Protein AF-A0AAD2G2U2-F1 (afdb_monomer)

Organism: NCBI:txid2856

Nearest PDB structures (foldseek):
  7e9k-assembly2_E  TM=6.466E-01  e=3.665E-06  Bos taurus
  8kb7-assembly1_A  TM=5.716E-01  e=7.398E-07  Homo sapiens
  6xi2-assembly2_D  TM=5.579E-01  e=3.880E-06  Homo sapiens
  7e9l-assembly1_A  TM=5.115E-01  e=5.163E-06  Bos taurus
  6xi2-assembly1_A  TM=5.771E-01  e=1.922E-05  Homo sapiens

InterPro domains:
  IPR049625 Glycosyltransferase 61, catalytic domain [PF04577] (94-196)

Structure (mmCIF, N/CA/C/O backbone):
data_AF-A0AAD2G2U2-F1
#
_entry.id   AF-A0AAD2G2U2-F1
#
loop_
_atom_site.group_PDB
_atom_site.id
_atom_site.type_symbol
_atom_site.label_atom_id
_atom_site.label_alt_id
_atom_site.label_comp_id
_atom_site.label_asym_id
_atom_site.label_entity_id
_atom_site.label_seq_id
_atom_site.pdbx_PDB_ins_code
_atom_site.Cartn_x
_atom_site.Cartn_y
_atom_site.Cartn_z
_atom_site.occupancy
_atom_site.B_iso_or_equiv
_atom_site.auth_seq_id
_atom_site.auth_comp_id
_atom_site.auth_asym_id
_atom_site.auth_atom_id
_atom_site.pdbx_PDB_model_num
ATOM 1 N N . MET A 1 1 ? 14.246 -0.761 1.446 1.00 31.78 1 MET A N 1
ATOM 2 C CA . MET A 1 1 ? 14.289 0.563 0.782 1.00 31.78 1 MET A CA 1
ATOM 3 C C . MET A 1 1 ? 14.247 0.482 -0.756 1.00 31.78 1 MET A C 1
ATOM 5 O O . MET A 1 1 ? 14.274 1.516 -1.400 1.00 31.78 1 MET A O 1
ATOM 9 N N . LEU A 1 2 ? 14.144 -0.712 -1.364 1.00 29.44 2 LEU A N 1
ATOM 10 C CA . LEU A 1 2 ? 14.276 -0.900 -2.818 1.00 29.44 2 LEU A CA 1
ATOM 11 C C . LEU A 1 2 ? 12.967 -1.223 -3.562 1.00 29.44 2 LEU A C 1
ATOM 13 O O . LEU A 1 2 ? 12.826 -0.822 -4.713 1.00 29.44 2 LEU A O 1
ATOM 17 N N . THR A 1 3 ? 11.966 -1.818 -2.899 1.00 33.78 3 THR A N 1
ATOM 18 C CA . THR A 1 3 ? 10.569 -1.846 -3.389 1.00 33.78 3 THR A CA 1
ATOM 19 C C . THR A 1 3 ? 10.097 -0.423 -3.728 1.00 33.78 3 THR A C 1
ATOM 21 O O . THR A 1 3 ? 9.500 -0.177 -4.766 1.00 33.78 3 THR A O 1
ATOM 24 N N . LEU A 1 4 ? 10.547 0.549 -2.929 1.00 35.94 4 LEU A N 1
ATOM 25 C CA . LEU A 1 4 ? 10.349 1.992 -3.093 1.00 35.94 4 LEU A CA 1
ATOM 26 C C . LEU A 1 4 ? 10.904 2.602 -4.398 1.00 35.94 4 LEU A C 1
ATOM 28 O O . LEU A 1 4 ? 10.534 3.723 -4.707 1.00 35.94 4 LEU A O 1
ATOM 32 N N . GLN A 1 5 ? 11.782 1.934 -5.163 1.00 35.91 5 GLN A N 1
ATOM 33 C CA . GLN A 1 5 ? 12.338 2.471 -6.426 1.00 35.91 5 GLN A CA 1
ATOM 34 C C . GLN A 1 5 ? 11.629 1.953 -7.682 1.00 35.91 5 GLN A C 1
ATOM 36 O O . GLN A 1 5 ? 11.539 2.679 -8.678 1.00 35.91 5 GLN A O 1
ATOM 41 N N . ALA A 1 6 ? 11.110 0.726 -7.617 1.00 37.31 6 ALA A N 1
ATOM 42 C CA . ALA A 1 6 ? 10.230 0.159 -8.634 1.00 37.31 6 ALA A CA 1
ATOM 43 C C . ALA A 1 6 ? 8.873 0.878 -8.624 1.00 37.31 6 ALA A C 1
ATOM 45 O O . ALA A 1 6 ? 8.390 1.303 -9.664 1.00 37.31 6 ALA A O 1
ATOM 46 N N . ILE A 1 7 ? 8.352 1.159 -7.428 1.00 42.88 7 ILE A N 1
ATOM 47 C CA . ILE A 1 7 ? 7.218 2.072 -7.226 1.00 42.88 7 ILE A CA 1
ATOM 48 C C . ILE A 1 7 ? 7.674 3.521 -7.197 1.00 42.88 7 ILE A C 1
ATOM 50 O O . ILE A 1 7 ? 6.900 4.403 -7.485 1.00 42.88 7 ILE A O 1
ATOM 54 N N . GLY A 1 8 ? 8.962 3.810 -7.032 1.00 38.66 8 GLY A N 1
ATOM 55 C CA . GLY A 1 8 ? 9.543 5.136 -7.273 1.00 38.66 8 GLY A CA 1
ATOM 56 C C . GLY A 1 8 ? 9.516 5.577 -8.742 1.00 38.66 8 GLY A C 1
ATOM 57 O O . GLY A 1 8 ? 10.191 6.533 -9.101 1.00 38.66 8 GLY A O 1
ATOM 58 N N . ILE A 1 9 ? 8.804 4.874 -9.629 1.00 45.59 9 ILE A N 1
ATOM 59 C CA . ILE A 1 9 ? 8.294 5.459 -10.879 1.00 45.59 9 ILE A CA 1
ATOM 60 C C . ILE A 1 9 ? 7.106 6.412 -10.592 1.00 45.59 9 ILE A C 1
ATOM 62 O O . ILE A 1 9 ? 6.801 7.289 -11.384 1.00 45.59 9 ILE A O 1
ATOM 66 N N . ILE A 1 10 ? 6.493 6.298 -9.417 1.00 44.03 10 ILE A N 1
ATOM 67 C CA . ILE A 1 10 ? 5.277 6.994 -8.999 1.00 44.03 10 ILE A CA 1
ATOM 68 C C . ILE A 1 10 ? 5.590 8.292 -8.231 1.00 44.03 10 ILE A C 1
ATOM 70 O O . ILE A 1 10 ? 4.724 9.153 -8.138 1.00 44.03 10 ILE A O 1
ATOM 74 N N . GLN A 1 11 ? 6.808 8.495 -7.693 1.00 35.47 11 GLN A N 1
ATOM 75 C CA . GLN A 1 11 ? 6.978 9.582 -6.711 1.00 35.47 11 GLN A CA 1
ATOM 76 C C . GLN A 1 11 ? 8.347 10.247 -6.510 1.00 35.47 11 GLN A C 1
ATOM 78 O O . GLN A 1 11 ? 8.454 11.141 -5.673 1.00 35.47 11 GLN A O 1
ATOM 83 N N . TYR A 1 12 ? 9.402 9.876 -7.243 1.00 37.88 12 TYR A N 1
ATOM 84 C CA . TYR A 1 12 ? 10.680 10.597 -7.145 1.00 37.88 12 TYR A CA 1
ATOM 85 C C . TYR A 1 12 ? 10.914 11.480 -8.381 1.00 37.88 12 TYR A C 1
ATOM 87 O O . TYR A 1 12 ? 11.353 10.963 -9.407 1.00 37.88 12 TYR A O 1
ATOM 95 N N . PRO A 1 13 ? 10.714 12.811 -8.291 1.00 36.38 13 PRO A N 1
ATOM 96 C CA . PRO A 1 13 ? 10.834 13.733 -9.427 1.00 36.38 13 PRO A CA 1
ATOM 97 C C . PRO A 1 13 ? 12.275 13.973 -9.921 1.00 36.38 13 PRO A C 1
ATOM 99 O O . PRO A 1 13 ? 12.489 14.814 -10.782 1.00 36.38 13 PRO A O 1
ATOM 102 N N . LYS A 1 14 ? 13.294 13.278 -9.387 1.00 38.16 14 LYS A N 1
ATOM 103 C CA . LYS A 1 14 ? 14.713 13.579 -9.687 1.00 38.16 14 LYS A CA 1
ATOM 104 C C . LYS A 1 14 ? 15.533 12.442 -10.291 1.00 38.16 14 LYS A C 1
ATOM 106 O O . LYS A 1 14 ? 16.715 12.636 -10.557 1.00 38.16 14 LYS A O 1
ATOM 111 N N . THR A 1 15 ? 14.952 11.271 -10.548 1.00 44.06 15 THR A N 1
ATOM 112 C CA . THR A 1 15 ? 15.620 10.282 -11.409 1.00 44.06 15 THR A CA 1
ATOM 113 C C . THR A 1 15 ? 15.038 10.396 -12.803 1.00 44.06 15 THR A C 1
ATOM 115 O O . THR A 1 15 ? 13.908 9.968 -13.014 1.00 44.06 15 THR A O 1
ATOM 118 N N . THR A 1 16 ? 15.796 10.957 -13.746 1.00 42.44 16 THR A N 1
ATOM 119 C CA . THR A 1 16 ? 15.452 10.949 -15.171 1.00 42.44 16 THR A CA 1
ATOM 120 C C . THR A 1 16 ? 15.361 9.492 -15.628 1.00 42.44 16 THR A C 1
ATOM 122 O O . THR A 1 16 ? 16.372 8.846 -15.910 1.00 42.44 16 THR A O 1
ATOM 125 N N . LYS A 1 17 ? 14.154 8.926 -15.624 1.00 59.16 17 LYS A N 1
ATOM 126 C CA . LYS A 1 17 ? 13.891 7.600 -16.183 1.00 59.16 17 LYS A CA 1
ATOM 127 C C . LYS A 1 17 ? 13.606 7.792 -17.665 1.00 59.16 17 LYS A C 1
ATOM 129 O O . LYS A 1 17 ? 12.899 8.716 -18.037 1.00 59.16 17 LYS A O 1
ATOM 134 N N . ARG A 1 18 ? 14.217 6.972 -18.518 1.00 61.88 18 ARG A N 1
ATOM 135 C CA . ARG A 1 18 ? 13.999 7.028 -19.967 1.00 61.88 18 ARG A CA 1
ATOM 136 C C . ARG A 1 18 ? 13.019 5.923 -20.329 1.00 61.88 18 ARG A C 1
ATOM 138 O O . ARG A 1 18 ? 13.333 4.757 -20.094 1.00 61.88 18 ARG A O 1
ATOM 145 N N . LEU A 1 19 ? 11.861 6.292 -20.868 1.00 68.19 19 LEU A N 1
ATOM 146 C CA . LEU A 1 19 ? 11.041 5.350 -21.617 1.00 68.19 19 LEU A CA 1
ATOM 147 C C . LEU A 1 19 ? 11.640 5.263 -23.023 1.00 68.19 19 LEU A C 1
ATOM 149 O O . LEU A 1 19 ? 11.821 6.278 -23.693 1.00 68.19 19 LEU A O 1
ATOM 153 N N . CYS A 1 20 ? 12.018 4.070 -23.450 1.00 78.25 20 CYS A N 1
ATOM 154 C CA . CYS A 1 20 ? 12.451 3.849 -24.826 1.00 78.25 20 CYS A CA 1
A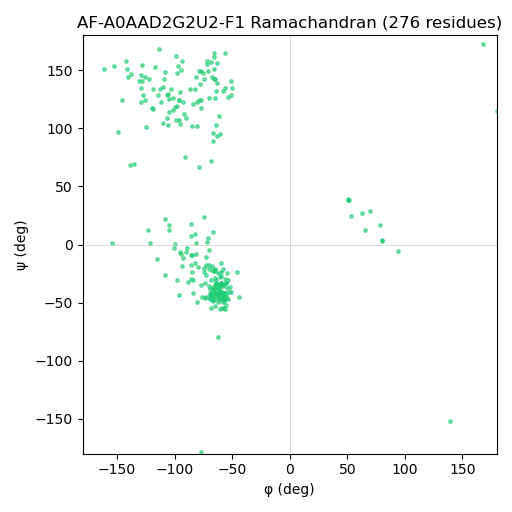TOM 155 C C . CYS A 1 20 ? 11.293 3.264 -25.628 1.00 78.25 20 CYS A C 1
ATOM 157 O O . CYS A 1 20 ? 10.334 2.764 -25.045 1.00 78.25 20 CYS A O 1
ATOM 159 N N . THR A 1 21 ? 11.368 3.331 -26.950 1.00 80.19 21 THR A N 1
ATOM 160 C CA . THR A 1 21 ? 10.407 2.651 -27.815 1.00 80.19 21 THR A CA 1
ATOM 161 C C . THR A 1 21 ? 11.118 1.813 -28.861 1.00 80.19 21 THR A C 1
ATOM 163 O O . THR A 1 21 ? 12.197 2.163 -29.356 1.00 80.19 21 THR A O 1
ATOM 166 N N . TYR A 1 22 ? 10.488 0.691 -29.185 1.00 81.50 22 TYR A N 1
ATOM 167 C CA . TYR A 1 22 ? 10.783 -0.080 -30.384 1.00 81.50 22 TYR A CA 1
ATOM 168 C C . TYR A 1 22 ? 10.422 0.708 -31.657 1.00 81.50 22 TYR A C 1
ATOM 170 O O . TYR A 1 22 ? 9.667 1.686 -31.579 1.00 81.50 22 TYR A O 1
ATOM 178 N N . PRO A 1 23 ? 10.905 0.286 -32.843 1.00 81.00 23 PRO A N 1
ATOM 179 C CA . PRO A 1 23 ? 10.478 0.858 -34.125 1.00 81.00 23 PRO A CA 1
ATOM 180 C C . PRO A 1 23 ? 8.958 0.795 -34.353 1.00 81.00 23 PRO A C 1
ATOM 182 O O . PRO A 1 23 ? 8.396 1.683 -34.987 1.00 81.00 23 PRO A O 1
ATOM 185 N N . ASP A 1 24 ? 8.290 -0.212 -33.784 1.00 82.56 24 ASP A N 1
ATOM 186 C CA . ASP A 1 24 ? 6.830 -0.389 -33.802 1.00 82.56 24 ASP A CA 1
ATOM 187 C C . ASP A 1 24 ? 6.084 0.435 -32.726 1.00 82.56 24 ASP A C 1
ATOM 189 O O . ASP A 1 24 ? 4.882 0.265 -32.528 1.00 82.56 24 ASP A O 1
ATOM 193 N N . ASN A 1 25 ? 6.786 1.342 -32.036 1.00 83.06 25 ASN A N 1
ATOM 194 C CA . ASN A 1 25 ? 6.305 2.179 -30.933 1.00 83.06 25 ASN A CA 1
ATOM 195 C C . ASN A 1 25 ? 5.900 1.441 -29.645 1.00 83.06 25 ASN A C 1
ATOM 197 O O . ASN A 1 25 ? 5.333 2.073 -28.750 1.00 83.06 25 ASN A O 1
ATOM 201 N N . ARG A 1 26 ? 6.223 0.151 -29.475 1.00 83.19 26 ARG A N 1
ATOM 202 C CA . ARG A 1 26 ? 6.025 -0.506 -28.173 1.00 83.19 26 ARG A CA 1
ATOM 203 C C . ARG A 1 26 ? 6.919 0.128 -27.096 1.00 83.19 26 ARG A C 1
ATOM 205 O O . ARG A 1 26 ? 8.116 0.321 -27.345 1.00 83.19 26 ARG A O 1
ATOM 212 N N . PRO A 1 27 ? 6.374 0.470 -25.914 1.00 85.31 27 PRO A N 1
ATOM 213 C CA . PRO A 1 27 ? 7.129 1.142 -24.868 1.00 85.31 27 PRO A CA 1
ATOM 214 C C . PRO A 1 27 ? 8.056 0.177 -24.125 1.00 85.31 27 PRO A C 1
ATOM 216 O O . PRO A 1 27 ? 7.754 -1.000 -23.938 1.00 85.31 27 PRO A O 1
ATOM 219 N N . ILE A 1 28 ? 9.177 0.715 -23.652 1.00 85.50 28 ILE A N 1
ATOM 220 C CA . ILE A 1 28 ? 10.212 0.006 -22.908 1.00 85.50 28 ILE A CA 1
ATOM 221 C C . ILE A 1 28 ? 10.529 0.785 -21.640 1.00 85.50 28 ILE A C 1
ATOM 223 O O . ILE A 1 28 ? 10.982 1.933 -21.686 1.00 85.50 28 ILE A O 1
ATOM 227 N N . LEU A 1 29 ? 10.374 0.126 -20.501 1.00 84.38 29 LEU A N 1
ATOM 228 C CA . LEU A 1 29 ? 10.825 0.596 -19.208 1.00 84.38 29 LEU A CA 1
ATOM 229 C C . LEU A 1 29 ? 12.234 0.081 -18.925 1.00 84.38 29 LEU A C 1
ATOM 231 O O . LEU A 1 29 ? 12.452 -1.105 -18.674 1.00 84.38 29 LEU A O 1
ATOM 235 N N . LEU A 1 30 ? 13.196 1.002 -18.900 1.00 84.56 30 LEU A N 1
ATOM 236 C CA . LEU A 1 30 ? 14.554 0.676 -18.491 1.00 84.56 30 LEU A CA 1
ATOM 237 C C . LEU A 1 30 ? 14.671 0.605 -16.968 1.00 84.56 30 LEU A C 1
ATOM 239 O O . LEU A 1 30 ? 14.399 1.578 -16.258 1.00 84.56 30 LEU A O 1
ATOM 243 N N . VAL A 1 31 ? 15.145 -0.533 -16.466 1.00 82.88 31 VAL A N 1
ATOM 244 C CA . VAL A 1 31 ? 15.401 -0.759 -15.042 1.00 82.88 31 VAL A CA 1
ATOM 245 C C . VAL A 1 31 ? 16.894 -0.798 -14.733 1.00 82.88 31 VAL A C 1
ATOM 247 O O . VAL A 1 31 ? 17.732 -1.196 -15.545 1.00 82.88 31 VAL A O 1
ATOM 250 N N . SER A 1 32 ? 17.257 -0.361 -13.526 1.00 83.00 32 SER A N 1
ATOM 251 C CA . SER A 1 32 ? 18.632 -0.493 -13.045 1.00 83.00 32 SER A CA 1
ATOM 252 C C . SER A 1 32 ? 18.943 -1.955 -12.711 1.00 83.00 32 SER A C 1
ATOM 254 O O . SER A 1 32 ? 18.051 -2.714 -12.330 1.00 83.00 32 SER A O 1
ATOM 256 N N . GLY A 1 33 ? 20.221 -2.345 -12.752 1.00 82.00 33 GLY A N 1
ATOM 257 C CA . GLY A 1 33 ? 20.627 -3.702 -12.355 1.00 82.00 33 GLY A CA 1
ATOM 258 C C . GLY A 1 33 ? 20.267 -4.044 -10.901 1.00 82.00 33 GLY A C 1
ATOM 259 O O . GLY A 1 33 ? 20.075 -5.206 -10.557 1.00 82.00 33 GLY A O 1
ATOM 260 N N . GLN A 1 34 ? 20.109 -3.038 -10.032 1.00 79.94 34 GLN A N 1
ATOM 261 C CA . GLN A 1 34 ? 19.598 -3.258 -8.680 1.00 79.94 34 GLN A CA 1
ATOM 262 C C . GLN A 1 34 ? 18.114 -3.643 -8.691 1.00 79.94 34 GLN A C 1
ATOM 264 O O . GLN A 1 34 ? 17.727 -4.552 -7.961 1.00 79.94 34 GLN A O 1
ATOM 269 N N . VAL A 1 35 ? 17.287 -2.975 -9.503 1.00 79.50 35 VAL A N 1
ATOM 270 C CA . VAL A 1 35 ? 15.870 -3.334 -9.669 1.00 79.50 35 VAL A CA 1
ATOM 271 C C . VAL A 1 35 ? 15.751 -4.741 -10.243 1.00 79.50 35 VAL A C 1
ATOM 273 O O . VAL A 1 35 ? 15.014 -5.536 -9.677 1.00 79.50 35 VAL A O 1
ATOM 276 N N . GLU A 1 36 ? 16.546 -5.092 -11.254 1.00 82.50 36 GLU A N 1
ATOM 277 C CA . GLU A 1 36 ? 16.581 -6.449 -11.818 1.00 82.50 36 GLU A CA 1
ATOM 278 C C . GLU A 1 36 ? 16.891 -7.519 -10.752 1.00 82.50 36 GLU A C 1
ATOM 280 O O . GLU A 1 36 ? 16.172 -8.510 -10.615 1.00 82.50 36 GLU A O 1
ATOM 285 N N . LYS A 1 37 ? 17.915 -7.289 -9.917 1.00 85.44 37 LYS A N 1
ATOM 286 C CA . LYS A 1 37 ? 18.236 -8.180 -8.787 1.00 85.44 37 LYS A CA 1
ATOM 287 C C . LYS A 1 37 ? 17.086 -8.298 -7.788 1.00 85.44 37 LYS A C 1
ATOM 289 O O . LYS A 1 37 ? 16.901 -9.361 -7.201 1.00 85.44 37 LYS A O 1
ATOM 294 N N . ASN A 1 38 ? 16.334 -7.220 -7.567 1.00 81.56 38 ASN A N 1
ATOM 295 C CA . ASN A 1 38 ? 15.197 -7.234 -6.653 1.00 81.56 38 ASN A CA 1
ATOM 296 C C . ASN A 1 38 ? 13.972 -7.916 -7.256 1.00 81.56 38 ASN A C 1
ATOM 298 O O . ASN A 1 38 ? 13.271 -8.582 -6.508 1.00 81.56 38 ASN A O 1
ATOM 302 N N . LEU A 1 39 ? 13.726 -7.794 -8.565 1.00 83.94 39 LEU A N 1
ATOM 303 C CA . LEU A 1 39 ? 12.635 -8.500 -9.247 1.00 83.94 39 LEU A CA 1
ATOM 304 C C . LEU A 1 39 ? 12.751 -10.010 -9.026 1.00 83.94 39 LEU A C 1
ATOM 306 O O . LEU A 1 39 ? 11.779 -10.656 -8.663 1.00 83.94 39 LEU A O 1
ATOM 310 N N . LYS A 1 40 ? 13.974 -10.547 -9.103 1.00 85.94 40 LYS A N 1
ATOM 311 C CA . LYS A 1 40 ? 14.254 -11.971 -8.849 1.00 85.94 40 LYS A CA 1
ATOM 312 C C . LYS A 1 40 ? 14.052 -12.404 -7.389 1.00 85.94 40 LYS A C 1
ATOM 314 O O . LYS A 1 40 ? 13.985 -13.593 -7.117 1.00 85.94 40 LYS A O 1
ATOM 319 N N . ARG A 1 41 ? 14.021 -11.465 -6.437 1.00 89.06 41 ARG A N 1
ATOM 320 C CA . ARG A 1 41 ? 13.991 -11.744 -4.985 1.00 89.06 41 ARG A CA 1
ATOM 321 C C . ARG A 1 41 ? 12.712 -11.289 -4.293 1.00 89.06 41 ARG A C 1
ATOM 323 O O . ARG A 1 41 ? 12.520 -11.590 -3.120 1.00 89.06 41 ARG A O 1
ATOM 330 N N . ASN A 1 42 ? 11.892 -10.494 -4.966 1.00 88.88 42 ASN A N 1
ATOM 331 C CA . ASN A 1 42 ? 10.721 -9.866 -4.387 1.00 88.88 42 ASN A CA 1
ATOM 332 C C . ASN A 1 42 ? 9.498 -10.250 -5.231 1.00 88.88 42 ASN A C 1
ATOM 334 O O . ASN A 1 42 ? 9.298 -9.648 -6.290 1.00 88.88 42 ASN A O 1
ATOM 338 N N . PRO A 1 43 ? 8.684 -11.220 -4.771 1.00 92.31 43 PRO A N 1
ATOM 339 C CA . PRO A 1 43 ? 7.542 -11.707 -5.542 1.00 92.31 43 PRO A CA 1
ATOM 340 C C . PRO A 1 43 ? 6.546 -10.585 -5.831 1.00 92.31 43 PRO A C 1
ATOM 342 O O . PRO A 1 43 ? 5.972 -10.530 -6.912 1.00 92.31 43 PRO A O 1
ATOM 345 N N . PHE A 1 44 ? 6.414 -9.627 -4.911 1.00 91.75 44 PHE A N 1
ATOM 346 C CA . PHE A 1 44 ? 5.510 -8.505 -5.092 1.00 91.75 44 PHE A CA 1
ATOM 347 C C . PHE A 1 44 ? 5.924 -7.591 -6.254 1.00 91.75 44 PHE A C 1
ATOM 349 O O . PHE A 1 44 ? 5.092 -7.201 -7.069 1.00 91.75 44 PHE A O 1
ATOM 356 N N . LEU A 1 45 ? 7.218 -7.278 -6.379 1.00 88.56 45 LEU A N 1
ATOM 357 C CA . LEU A 1 45 ? 7.716 -6.529 -7.535 1.00 88.56 45 LEU A CA 1
ATOM 358 C C . LEU A 1 45 ? 7.598 -7.331 -8.829 1.00 88.56 45 LEU A C 1
ATOM 360 O O . LEU A 1 45 ? 7.238 -6.752 -9.847 1.00 88.56 45 LEU A O 1
ATOM 364 N N . ALA A 1 46 ? 7.889 -8.633 -8.796 1.00 91.31 46 ALA A N 1
ATOM 365 C CA . ALA A 1 46 ? 7.745 -9.490 -9.969 1.00 91.31 46 ALA A CA 1
ATOM 366 C C . ALA A 1 46 ? 6.302 -9.467 -10.501 1.00 91.31 46 ALA A C 1
ATOM 368 O O . ALA A 1 46 ? 6.102 -9.244 -11.691 1.00 91.31 46 ALA A O 1
ATOM 369 N N . GLY A 1 47 ? 5.308 -9.576 -9.614 1.00 93.00 47 GLY A N 1
ATOM 370 C CA . GLY A 1 47 ? 3.896 -9.502 -9.988 1.00 93.00 47 GLY A CA 1
ATOM 371 C C . GLY A 1 47 ? 3.481 -8.152 -10.581 1.00 93.00 47 GLY A C 1
ATOM 372 O O . GLY A 1 47 ? 2.820 -8.123 -11.612 1.00 93.00 47 GLY A O 1
ATOM 373 N N . ILE A 1 48 ? 3.934 -7.023 -10.014 1.00 89.62 48 ILE A N 1
ATOM 374 C CA . ILE A 1 48 ? 3.687 -5.691 -10.611 1.00 89.62 48 ILE A CA 1
ATOM 375 C C . ILE A 1 48 ? 4.237 -5.619 -12.039 1.00 89.62 48 ILE A C 1
ATOM 377 O O . ILE A 1 48 ? 3.586 -5.092 -12.940 1.00 89.62 48 ILE A O 1
ATOM 381 N N . PHE A 1 49 ? 5.446 -6.133 -12.245 1.00 88.50 49 PHE A N 1
ATOM 382 C CA . PHE A 1 49 ? 6.100 -6.090 -13.547 1.00 88.50 49 PHE A CA 1
ATOM 383 C C . PHE A 1 49 ? 5.421 -7.007 -14.559 1.00 88.50 49 PHE A C 1
ATOM 385 O O . PHE A 1 49 ? 5.274 -6.603 -15.708 1.00 88.50 49 PHE A O 1
ATOM 392 N N . GLN A 1 50 ? 4.924 -8.164 -14.120 1.00 92.44 50 GLN A N 1
ATOM 393 C CA . GLN A 1 50 ? 4.084 -9.022 -14.945 1.00 92.44 50 GLN A CA 1
ATOM 394 C C . GLN A 1 50 ? 2.841 -8.266 -15.437 1.00 92.44 50 GLN A C 1
ATOM 396 O O . GLN A 1 50 ? 2.612 -8.236 -16.642 1.00 92.44 50 GLN A O 1
ATOM 401 N N . VAL A 1 51 ? 2.113 -7.567 -14.551 1.00 89.69 51 VAL A N 1
ATOM 402 C CA . VAL A 1 51 ? 0.947 -6.742 -14.942 1.00 89.69 51 VAL A CA 1
ATOM 403 C C . VAL A 1 51 ? 1.335 -5.680 -15.969 1.00 89.69 51 VAL A C 1
ATOM 405 O O . VAL A 1 51 ? 0.614 -5.456 -16.938 1.00 89.69 51 VAL A O 1
ATOM 408 N N . PHE A 1 52 ? 2.473 -5.009 -15.784 1.00 87.06 52 PHE A N 1
ATOM 409 C CA . PHE A 1 52 ? 2.938 -4.014 -16.750 1.00 87.06 52 PHE A CA 1
ATOM 410 C C . PHE A 1 52 ? 3.254 -4.633 -18.113 1.00 87.06 52 PHE A C 1
ATOM 412 O O . PHE A 1 52 ? 2.863 -4.082 -19.141 1.00 87.06 52 PHE A O 1
ATOM 419 N N . GLN A 1 53 ? 3.912 -5.787 -18.132 1.00 88.94 53 GLN A N 1
ATOM 420 C CA . GLN A 1 53 ? 4.265 -6.472 -19.370 1.00 88.94 53 GLN A CA 1
ATOM 421 C C . GLN A 1 53 ? 3.030 -6.962 -20.127 1.00 88.94 53 GLN A C 1
ATOM 423 O O . GLN A 1 53 ? 2.915 -6.713 -21.327 1.00 88.94 53 GLN A O 1
ATOM 428 N N . SER A 1 54 ? 2.084 -7.600 -19.440 1.00 90.25 54 SER A N 1
ATOM 429 C CA . SER A 1 54 ? 0.915 -8.205 -20.078 1.00 90.25 54 SER A CA 1
ATOM 430 C C . SER A 1 54 ? -0.189 -7.193 -20.389 1.00 90.25 54 SER A C 1
ATOM 432 O O . SER A 1 54 ? -0.678 -7.136 -21.518 1.00 90.25 54 SER A O 1
ATOM 434 N N . GLN A 1 55 ? -0.568 -6.362 -19.414 1.00 88.19 55 GLN A N 1
ATOM 435 C CA . GLN A 1 55 ? -1.742 -5.495 -19.522 1.00 88.19 55 GLN A CA 1
ATOM 436 C C . GLN A 1 55 ? -1.413 -4.143 -20.158 1.00 88.19 55 GLN A C 1
ATOM 438 O O . GLN A 1 55 ? -2.242 -3.581 -20.871 1.00 88.19 55 GLN A O 1
ATOM 443 N N . LEU A 1 56 ? -0.200 -3.620 -19.939 1.00 83.25 56 LEU A N 1
ATOM 444 C CA . LEU A 1 56 ? 0.230 -2.339 -20.517 1.00 83.25 56 LEU A CA 1
ATOM 445 C C . LEU A 1 56 ? 1.103 -2.504 -21.766 1.00 83.25 56 LEU A C 1
ATOM 447 O O . LEU A 1 56 ? 1.531 -1.498 -22.333 1.00 83.25 56 LEU A O 1
ATOM 451 N N . LYS A 1 57 ? 1.363 -3.749 -22.199 1.00 86.81 57 LYS A N 1
ATOM 452 C CA . LYS A 1 57 ? 2.242 -4.078 -23.335 1.00 86.81 57 LYS A CA 1
ATOM 453 C C . LYS A 1 57 ? 3.606 -3.378 -23.225 1.00 86.81 57 LYS A C 1
ATOM 455 O O . LYS A 1 57 ? 4.130 -2.859 -24.211 1.00 86.81 57 LYS A O 1
ATOM 460 N N . LEU A 1 58 ? 4.132 -3.311 -22.000 1.00 84.94 58 LEU A N 1
ATOM 461 C CA . LEU A 1 58 ? 5.363 -2.608 -21.655 1.00 84.94 58 LEU A CA 1
ATOM 462 C C . LEU A 1 58 ? 6.513 -3.597 -21.502 1.00 84.94 58 LEU A C 1
ATOM 464 O O . LEU A 1 58 ? 6.536 -4.377 -20.555 1.00 84.94 58 LEU A O 1
ATOM 468 N N . ASP A 1 59 ? 7.523 -3.502 -22.357 1.00 88.06 59 ASP A N 1
ATOM 469 C CA . ASP A 1 59 ? 8.733 -4.296 -22.173 1.00 88.06 59 ASP A CA 1
ATOM 470 C C . ASP A 1 59 ? 9.567 -3.728 -21.026 1.00 88.06 59 ASP A C 1
ATOM 472 O O . ASP A 1 59 ? 9.689 -2.517 -20.849 1.00 88.06 59 ASP A O 1
ATOM 476 N N . VAL A 1 60 ? 10.179 -4.606 -20.237 1.00 85.88 60 VAL A N 1
ATOM 477 C CA . VAL A 1 60 ? 11.041 -4.208 -19.126 1.00 85.88 60 VAL A CA 1
ATOM 478 C C . VAL A 1 60 ? 12.423 -4.763 -19.382 1.00 85.88 60 VAL A C 1
ATOM 480 O O . VAL A 1 60 ? 12.598 -5.977 -19.411 1.00 85.88 60 VAL A O 1
ATOM 483 N N . LEU A 1 61 ? 13.400 -3.872 -19.533 1.00 87.38 61 LEU A N 1
ATOM 484 C CA . LEU A 1 61 ? 14.770 -4.248 -19.865 1.00 87.38 61 LEU A CA 1
ATOM 485 C C . LEU A 1 61 ? 15.763 -3.613 -18.901 1.00 87.38 61 LEU A C 1
ATOM 487 O O . LEU A 1 61 ? 15.662 -2.439 -18.540 1.00 87.38 61 LEU A O 1
ATOM 491 N N . SER A 1 62 ? 16.787 -4.365 -18.527 1.00 86.88 62 SER A N 1
ATOM 492 C CA . SER A 1 62 ? 18.007 -3.789 -17.981 1.00 86.88 62 SER A CA 1
ATOM 493 C C . SER A 1 62 ? 18.722 -2.948 -19.047 1.00 86.88 62 SER A C 1
ATOM 495 O O . SER A 1 62 ? 18.536 -3.104 -20.257 1.00 86.88 62 SER A O 1
ATOM 497 N N . LYS A 1 63 ? 19.624 -2.065 -18.608 1.00 85.00 63 LYS A N 1
ATOM 498 C CA . LYS A 1 63 ? 20.476 -1.295 -19.531 1.00 85.00 63 LYS A CA 1
ATOM 499 C C . LYS A 1 63 ? 21.307 -2.199 -20.459 1.00 85.00 63 LYS A C 1
ATOM 501 O O . LYS A 1 63 ? 21.570 -1.813 -21.599 1.00 85.00 63 LYS A O 1
ATOM 506 N N . LYS A 1 64 ? 21.731 -3.371 -19.969 1.00 88.56 64 LYS A N 1
ATOM 507 C CA . LYS A 1 64 ? 22.510 -4.345 -20.742 1.00 88.56 64 LYS A CA 1
ATOM 508 C C . LYS A 1 64 ? 21.651 -4.949 -21.856 1.00 88.56 64 LYS A C 1
ATOM 510 O O . LYS A 1 64 ? 22.011 -4.793 -23.017 1.00 88.56 64 LYS A O 1
ATOM 515 N N . GLU A 1 65 ? 20.489 -5.501 -21.507 1.00 90.50 65 GLU A N 1
ATOM 516 C CA . GLU A 1 65 ? 19.550 -6.104 -22.468 1.00 90.50 65 GLU A CA 1
ATOM 517 C C . GLU A 1 65 ? 19.090 -5.096 -23.524 1.00 90.50 65 GLU A C 1
ATOM 519 O O . GLU A 1 65 ? 19.040 -5.416 -24.706 1.00 90.50 65 GLU A O 1
ATOM 524 N N . TYR A 1 66 ? 18.814 -3.848 -23.128 1.00 89.06 66 TYR A N 1
ATOM 525 C CA . TYR A 1 66 ? 18.472 -2.794 -24.085 1.00 89.06 66 TYR A CA 1
ATOM 526 C C . TYR A 1 66 ? 19.601 -2.524 -25.086 1.00 89.06 66 TYR A C 1
ATOM 528 O O . TYR A 1 66 ? 19.346 -2.316 -26.267 1.00 89.06 66 TYR A O 1
ATOM 536 N N . THR A 1 67 ? 20.855 -2.513 -24.628 1.00 88.25 67 THR A N 1
ATOM 537 C CA . THR A 1 67 ? 22.009 -2.252 -25.504 1.00 88.25 67 THR A CA 1
ATOM 538 C C . THR A 1 67 ? 22.235 -3.401 -26.485 1.00 88.25 67 THR A C 1
ATOM 540 O O . THR A 1 67 ? 22.561 -3.151 -27.643 1.00 88.25 67 THR A O 1
ATOM 543 N N . GLU A 1 68 ? 22.046 -4.640 -26.029 1.00 91.44 68 GLU A N 1
ATOM 544 C CA . GLU A 1 68 ? 22.118 -5.846 -26.860 1.00 91.44 68 GLU A CA 1
ATOM 545 C C . GLU A 1 68 ? 21.001 -5.840 -27.911 1.00 91.44 68 GLU A C 1
ATOM 547 O O . GLU A 1 68 ? 21.300 -5.820 -29.101 1.00 91.44 68 GLU A O 1
ATOM 552 N N . ARG A 1 69 ? 19.736 -5.666 -27.501 1.00 88.88 69 ARG A N 1
ATOM 553 C CA . ARG A 1 69 ? 18.602 -5.573 -28.439 1.00 88.88 69 ARG A CA 1
ATOM 554 C C . ARG A 1 69 ? 18.751 -4.427 -29.437 1.00 88.88 69 ARG A C 1
ATOM 556 O O . ARG A 1 69 ? 18.506 -4.606 -30.623 1.00 88.88 69 ARG A O 1
A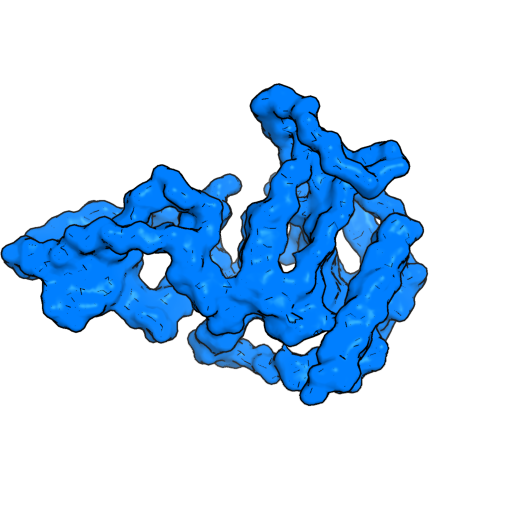TOM 563 N N . LYS A 1 70 ? 19.217 -3.255 -28.990 1.00 87.50 70 LYS A N 1
ATOM 564 C CA . LYS A 1 70 ? 19.458 -2.115 -29.886 1.00 87.50 70 LYS A CA 1
ATOM 565 C C . LYS A 1 70 ? 20.495 -2.440 -30.959 1.00 87.50 70 LYS A C 1
ATOM 567 O O . LYS A 1 70 ? 20.393 -1.912 -32.064 1.00 87.50 70 LYS A O 1
ATOM 572 N N . ARG A 1 71 ? 21.506 -3.253 -30.640 1.00 89.38 71 ARG A N 1
ATOM 573 C CA . ARG A 1 71 ? 22.505 -3.705 -31.614 1.00 89.38 71 ARG A CA 1
ATOM 574 C C . ARG A 1 71 ? 21.878 -4.664 -32.622 1.00 89.38 71 ARG A C 1
ATOM 576 O O . ARG A 1 71 ? 22.083 -4.466 -33.816 1.00 89.38 71 ARG A O 1
ATOM 583 N N . ASP A 1 72 ? 21.101 -5.630 -32.143 1.00 88.25 72 ASP A N 1
ATOM 584 C CA . ASP A 1 72 ? 20.452 -6.643 -32.982 1.00 88.25 72 ASP A CA 1
ATOM 585 C C . ASP A 1 72 ? 19.418 -6.018 -33.939 1.00 88.25 72 ASP A C 1
ATOM 587 O O . ASP A 1 72 ? 19.299 -6.433 -35.087 1.00 88.25 72 ASP A O 1
ATOM 591 N N . GLU A 1 73 ? 18.746 -4.942 -33.519 1.00 85.50 73 GLU A N 1
ATOM 592 C CA . GLU A 1 73 ? 17.796 -4.166 -34.336 1.00 85.50 73 GLU A CA 1
ATOM 593 C C . GLU A 1 73 ? 18.457 -3.076 -35.207 1.00 85.50 73 GLU A C 1
ATOM 595 O O . GLU A 1 73 ? 17.805 -2.122 -35.642 1.00 85.50 73 GLU A O 1
ATOM 600 N N . GLY A 1 74 ? 19.772 -3.146 -35.436 1.00 86.19 74 GLY A N 1
ATOM 601 C CA . GLY A 1 74 ? 20.475 -2.202 -36.314 1.00 86.19 74 GLY A CA 1
ATOM 602 C C . GLY A 1 74 ? 20.440 -0.745 -35.829 1.00 86.19 74 GLY A C 1
ATOM 603 O O . GLY A 1 74 ? 20.501 0.186 -36.629 1.00 86.19 74 GLY A O 1
ATOM 604 N N . GLY A 1 75 ? 20.311 -0.519 -34.520 1.00 78.25 75 GLY A N 1
ATOM 605 C CA . GLY A 1 75 ? 20.341 0.810 -33.909 1.00 78.25 75 GLY A CA 1
ATOM 606 C C . GLY A 1 75 ? 19.039 1.612 -33.997 1.00 78.25 75 GLY A C 1
ATOM 607 O O . GLY A 1 75 ? 19.027 2.752 -33.528 1.00 78.25 75 GLY A O 1
ATOM 608 N N . GLN A 1 76 ? 17.953 1.043 -34.532 1.00 80.50 76 GLN A N 1
ATOM 609 C CA . GLN A 1 76 ? 16.705 1.769 -34.815 1.00 80.50 76 GLN A CA 1
ATOM 610 C C . GLN A 1 76 ? 15.867 2.139 -33.576 1.00 80.50 76 GLN A C 1
ATOM 612 O O . GLN A 1 76 ? 14.940 2.945 -33.678 1.00 80.50 76 GLN A O 1
ATOM 617 N N . MET A 1 77 ? 16.199 1.613 -32.393 1.00 81.00 77 MET A N 1
ATOM 618 C CA . MET A 1 77 ? 15.486 1.938 -31.153 1.00 81.00 77 MET A CA 1
ATOM 619 C C . MET A 1 77 ? 15.655 3.412 -30.764 1.00 81.00 77 MET A C 1
ATOM 621 O O . MET A 1 77 ? 16.777 3.918 -30.597 1.00 81.00 77 MET A O 1
ATOM 625 N N . LYS A 1 78 ? 14.526 4.096 -30.550 1.00 77.06 78 LYS A N 1
ATOM 626 C CA . LYS A 1 78 ? 14.489 5.505 -30.152 1.00 77.06 78 LYS A CA 1
ATOM 627 C C . LYS A 1 78 ? 14.432 5.600 -28.631 1.00 77.06 78 LYS A C 1
ATOM 629 O O . LYS A 1 78 ? 13.527 5.085 -27.980 1.00 77.06 78 LYS A O 1
ATOM 634 N N . SER A 1 79 ? 15.399 6.301 -28.042 1.00 73.44 79 SER A N 1
ATOM 635 C CA . SER A 1 79 ? 15.293 6.732 -26.649 1.00 73.44 79 SER A CA 1
ATOM 636 C C . SER A 1 79 ? 14.764 8.156 -26.628 1.00 73.44 79 SER A C 1
ATOM 638 O O . SER A 1 79 ? 15.511 9.081 -26.952 1.00 73.44 79 SER A O 1
ATOM 640 N N . GLN A 1 80 ? 13.510 8.340 -26.234 1.00 63.59 80 GLN A N 1
ATOM 641 C CA . GLN A 1 80 ? 13.027 9.667 -25.888 1.00 63.59 80 GLN A CA 1
ATOM 642 C C . GLN A 1 80 ? 13.136 9.840 -24.371 1.00 63.59 80 GLN A C 1
ATOM 644 O O . GLN A 1 80 ? 12.758 8.944 -23.615 1.00 63.59 80 GLN A O 1
ATOM 649 N N . PRO A 1 81 ? 13.708 10.946 -23.876 1.00 53.47 81 PRO A N 1
ATOM 650 C CA . PRO A 1 81 ? 13.555 11.293 -22.477 1.00 53.47 81 PRO A CA 1
ATOM 651 C C . PRO A 1 81 ? 12.081 11.638 -22.259 1.00 53.47 81 PRO A C 1
ATOM 653 O O . PRO A 1 81 ? 11.667 12.777 -22.427 1.00 53.47 81 PRO A O 1
ATOM 656 N N . ILE A 1 82 ? 11.274 10.637 -21.929 1.00 49.97 82 ILE A N 1
ATOM 657 C CA . ILE A 1 82 ? 9.966 10.898 -21.353 1.00 49.97 82 ILE A CA 1
ATOM 658 C C . ILE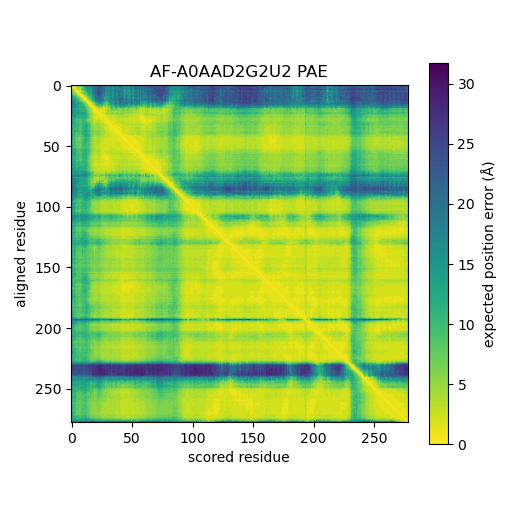 A 1 82 ? 10.236 11.266 -19.911 1.00 49.97 82 ILE A C 1
ATOM 660 O O . ILE A 1 82 ? 10.771 10.463 -19.144 1.00 49.97 82 ILE A O 1
ATOM 664 N N . GLU A 1 83 ? 9.886 12.490 -19.545 1.00 44.56 83 GLU A N 1
ATOM 665 C CA . GLU A 1 83 ? 9.691 12.809 -18.149 1.00 44.56 83 GLU A CA 1
ATOM 666 C C . GLU A 1 83 ? 8.513 11.950 -17.694 1.00 44.56 83 GLU A C 1
ATOM 668 O O . GLU A 1 83 ? 7.349 12.305 -17.864 1.00 44.56 83 GLU A O 1
ATOM 673 N N . ILE A 1 84 ? 8.814 10.766 -17.150 1.00 48.34 84 ILE A N 1
ATOM 674 C CA . ILE A 1 84 ? 7.879 10.078 -16.270 1.00 48.34 84 ILE A CA 1
ATOM 675 C C . ILE A 1 84 ? 7.844 10.949 -15.015 1.00 48.34 84 ILE A C 1
ATOM 677 O O . ILE A 1 84 ? 8.425 10.624 -13.979 1.00 48.34 84 ILE A O 1
ATOM 681 N N . SER A 1 85 ? 7.220 12.122 -15.140 1.00 42.56 85 SER A N 1
ATOM 682 C CA . SER A 1 85 ? 6.669 12.817 -14.000 1.00 42.56 85 SER A CA 1
ATOM 683 C C . SER A 1 85 ? 5.817 11.768 -13.295 1.00 42.56 85 SER A C 1
ATOM 685 O O . SER A 1 85 ? 5.191 10.927 -13.954 1.00 42.56 85 SER A O 1
ATOM 687 N N . GLY A 1 86 ? 5.837 11.745 -11.960 1.00 46.28 86 GLY A N 1
ATOM 688 C CA . GLY A 1 86 ? 5.111 10.731 -11.183 1.00 46.28 86 GLY A CA 1
ATOM 689 C C . GLY A 1 86 ? 3.672 10.504 -11.680 1.00 46.28 86 GLY A C 1
ATOM 690 O O . GLY A 1 86 ? 3.153 9.400 -11.555 1.00 46.28 86 GLY A O 1
ATOM 691 N N . GLY A 1 87 ? 3.086 11.504 -12.352 1.00 41.50 87 GLY A N 1
ATOM 692 C CA . GLY A 1 87 ? 1.827 11.476 -13.089 1.00 41.50 87 GLY A CA 1
ATOM 693 C C . GLY A 1 87 ? 1.553 10.267 -13.993 1.00 41.50 87 GLY A C 1
ATOM 694 O O . GLY A 1 87 ? 0.448 9.756 -13.907 1.00 41.50 87 GLY A O 1
ATOM 695 N N . TYR A 1 88 ? 2.469 9.744 -14.826 1.00 47.41 88 TYR A N 1
ATOM 696 C CA . TYR A 1 88 ? 2.061 8.676 -15.775 1.00 47.41 88 TYR A CA 1
ATOM 697 C C . TYR A 1 88 ? 1.627 7.383 -15.064 1.00 47.41 88 TYR A C 1
ATOM 699 O O . TYR A 1 88 ? 0.616 6.787 -15.427 1.00 47.41 88 TYR A O 1
ATOM 707 N N . ILE A 1 89 ? 2.350 6.965 -14.017 1.00 52.72 89 ILE A N 1
ATOM 708 C CA . ILE A 1 89 ? 1.962 5.781 -13.233 1.00 52.72 89 ILE A C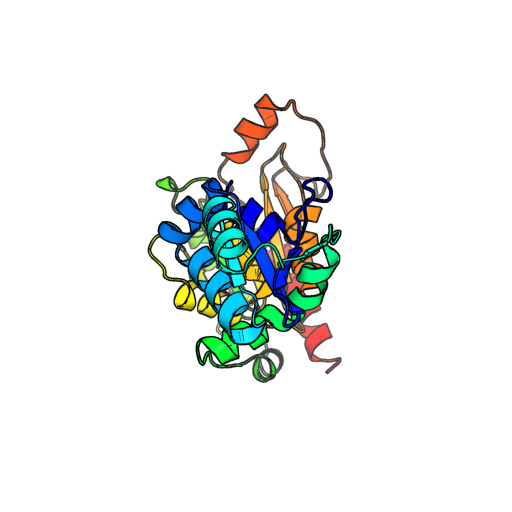A 1
ATOM 709 C C . ILE A 1 89 ? 0.959 6.141 -12.128 1.00 52.72 89 ILE A C 1
ATOM 711 O O . ILE A 1 89 ? 0.095 5.322 -11.829 1.00 52.72 89 ILE A O 1
ATOM 715 N N . LEU A 1 90 ? 0.982 7.364 -11.581 1.00 52.44 90 LEU A N 1
ATOM 716 C CA . LEU A 1 90 ? -0.074 7.838 -10.672 1.00 52.44 90 LEU A CA 1
ATOM 717 C C . LEU A 1 90 ? -1.453 7.869 -11.351 1.00 52.44 90 LEU A C 1
ATOM 719 O O . LEU A 1 90 ? -2.428 7.441 -10.744 1.00 52.44 90 LEU A O 1
ATOM 723 N N . ASN A 1 91 ? -1.532 8.271 -12.621 1.00 55.84 91 ASN A N 1
ATOM 724 C CA . ASN A 1 91 ? -2.779 8.282 -13.394 1.00 55.84 91 ASN A CA 1
ATOM 725 C C . ASN A 1 91 ? -3.333 6.868 -13.612 1.00 55.84 91 ASN A C 1
ATOM 727 O O . ASN A 1 91 ? -4.542 6.687 -13.718 1.00 55.84 91 ASN A O 1
ATOM 731 N N . GLN A 1 92 ? -2.451 5.865 -13.645 1.00 66.44 92 GLN A N 1
ATOM 732 C CA . GLN A 1 92 ? -2.822 4.455 -13.744 1.00 66.44 92 GLN A CA 1
ATOM 733 C C . GLN A 1 92 ? -3.010 3.791 -12.377 1.00 66.44 92 GLN A C 1
ATOM 735 O O . GLN A 1 92 ? -3.452 2.647 -12.315 1.00 66.44 92 GLN A O 1
ATOM 740 N N . ALA A 1 93 ? -2.711 4.473 -11.267 1.00 72.38 93 ALA A N 1
ATOM 741 C CA . ALA A 1 93 ? -2.823 3.888 -9.934 1.00 72.38 93 ALA A CA 1
ATOM 742 C C . ALA A 1 93 ? -4.277 3.525 -9.588 1.00 72.38 93 ALA A C 1
ATOM 744 O O . ALA A 1 93 ? -4.526 2.521 -8.922 1.00 72.38 93 ALA A O 1
ATOM 745 N N . THR A 1 94 ? -5.243 4.275 -10.126 1.00 74.25 94 THR A N 1
ATOM 746 C CA . THR A 1 94 ? -6.671 3.926 -10.089 1.00 74.25 94 THR A CA 1
ATOM 747 C C . THR A 1 94 ? -6.989 2.650 -10.877 1.00 74.25 94 THR A C 1
ATOM 749 O O . THR A 1 94 ? -7.848 1.873 -10.461 1.00 74.25 94 THR A O 1
ATOM 752 N N . GLN A 1 95 ? -6.276 2.395 -11.980 1.00 84.25 95 GLN A N 1
ATOM 753 C CA . GLN A 1 95 ? -6.462 1.222 -12.837 1.00 84.25 95 GLN A CA 1
ATOM 754 C C . GLN A 1 95 ? -5.697 -0.009 -12.346 1.00 84.25 95 GLN A C 1
ATOM 756 O O . GLN A 1 95 ? -6.121 -1.122 -12.637 1.00 84.25 95 GLN A O 1
ATOM 761 N N . LEU A 1 96 ? -4.620 0.151 -11.566 1.00 85.25 96 LEU A N 1
ATOM 762 C CA . LEU A 1 96 ? -3.800 -0.958 -11.057 1.00 85.25 96 LEU A CA 1
ATOM 763 C C . LEU A 1 96 ? -4.635 -2.049 -10.380 1.00 85.25 96 LEU A C 1
ATOM 765 O O . LEU A 1 96 ? -4.395 -3.232 -10.597 1.00 85.25 96 LEU A O 1
ATOM 769 N N . ASN A 1 97 ? -5.642 -1.667 -9.592 1.00 87.88 97 ASN A N 1
ATOM 770 C CA . ASN A 1 97 ? -6.569 -2.622 -8.989 1.00 87.88 97 ASN A CA 1
ATOM 771 C C . ASN A 1 97 ? -7.291 -3.481 -10.049 1.00 87.88 97 ASN A C 1
ATOM 773 O O . ASN A 1 97 ? -7.398 -4.693 -9.869 1.00 87.88 97 ASN A O 1
ATOM 777 N N . HIS A 1 98 ? -7.763 -2.868 -11.136 1.00 89.06 98 HIS A N 1
ATOM 778 C CA . HIS A 1 98 ? -8.485 -3.542 -12.214 1.00 89.06 98 HIS A CA 1
ATOM 779 C C . HIS A 1 98 ? -7.553 -4.383 -13.095 1.00 89.06 98 HIS A C 1
ATOM 781 O O . HIS A 1 98 ? -7.836 -5.551 -13.340 1.00 89.06 98 HIS A O 1
ATOM 787 N N . LEU A 1 99 ? -6.407 -3.828 -13.503 1.00 90.25 99 LEU A N 1
ATOM 788 C CA . LEU A 1 99 ? -5.419 -4.523 -14.334 1.00 90.25 99 LEU A CA 1
ATOM 789 C C . LEU A 1 99 ? -4.902 -5.790 -13.644 1.00 90.25 99 LEU A C 1
ATOM 791 O O . LEU A 1 99 ? -4.868 -6.854 -14.255 1.00 90.25 99 LEU A O 1
ATOM 795 N N . THR A 1 100 ? -4.573 -5.703 -12.352 1.00 90.94 100 THR A N 1
ATOM 796 C CA . THR A 1 100 ? -4.140 -6.872 -11.576 1.00 90.94 100 THR A CA 1
ATOM 797 C C . THR A 1 100 ? -5.269 -7.885 -11.390 1.00 90.94 100 THR A C 1
ATOM 799 O O . THR A 1 100 ? -5.018 -9.088 -11.411 1.00 90.94 100 THR A O 1
ATOM 802 N N . ALA A 1 101 ? -6.514 -7.428 -11.218 1.00 91.56 101 ALA A N 1
ATOM 803 C CA . ALA A 1 101 ? -7.653 -8.337 -11.126 1.00 91.56 101 ALA A CA 1
ATOM 804 C C . ALA A 1 101 ? -7.853 -9.133 -12.418 1.00 91.56 101 ALA A C 1
ATOM 806 O O . ALA A 1 101 ? -8.097 -10.332 -12.347 1.00 91.56 101 ALA A O 1
ATOM 807 N N . ASN A 1 102 ? -7.692 -8.494 -13.576 1.00 92.25 102 ASN A N 1
ATOM 808 C CA . ASN A 1 102 ? -7.804 -9.161 -14.869 1.00 92.25 102 ASN A CA 1
ATOM 809 C C . ASN A 1 102 ? -6.639 -10.134 -15.104 1.00 92.25 102 ASN A C 1
ATOM 811 O O . ASN A 1 102 ? -6.878 -11.281 -15.468 1.00 92.25 102 ASN A O 1
ATOM 815 N N . GLU A 1 103 ? -5.399 -9.703 -14.845 1.00 93.94 103 GLU A N 1
ATOM 816 C CA . GLU A 1 103 ? -4.193 -10.520 -15.049 1.00 93.94 103 GLU A CA 1
ATOM 817 C C . GLU A 1 103 ? -4.218 -11.817 -14.231 1.00 93.94 103 GLU A C 1
ATOM 819 O O . GLU A 1 103 ? -3.919 -12.889 -14.747 1.00 93.94 103 GLU A O 1
ATOM 824 N N . PHE A 1 104 ? -4.599 -11.724 -12.956 1.00 94.56 104 PHE A N 1
ATOM 825 C CA . PHE A 1 104 ? -4.569 -12.856 -12.026 1.00 94.56 104 PHE A CA 1
ATOM 826 C C . PHE A 1 104 ? -5.956 -13.440 -11.741 1.00 94.56 104 PHE A C 1
ATOM 828 O O . PHE A 1 104 ? -6.110 -14.213 -10.799 1.00 94.56 104 PHE A O 1
ATOM 835 N N . GLN A 1 105 ? -6.971 -13.061 -12.528 1.00 94.44 105 GLN A N 1
ATOM 836 C CA . GLN A 1 105 ? -8.359 -13.522 -12.386 1.00 94.44 105 GLN A CA 1
ATOM 837 C C . GLN A 1 105 ? -8.907 -13.355 -10.954 1.00 94.44 105 GLN A C 1
ATOM 839 O O . GLN A 1 105 ? -9.635 -14.198 -10.427 1.00 94.44 105 GLN A O 1
ATOM 844 N N . LEU A 1 106 ? -8.543 -12.253 -10.293 1.00 92.12 106 LEU A N 1
ATOM 845 C CA . LEU A 1 106 ? -8.956 -11.985 -8.920 1.00 92.12 106 LEU A CA 1
ATOM 846 C C . LEU A 1 106 ? -10.396 -11.492 -8.894 1.00 92.12 106 LEU A C 1
ATOM 848 O O . LEU A 1 106 ? -10.787 -10.608 -9.658 1.00 92.12 106 LEU A O 1
ATOM 852 N N . GLN A 1 107 ? -11.171 -11.982 -7.929 1.00 86.62 107 GLN A N 1
ATOM 853 C CA . GLN A 1 107 ? -12.541 -11.518 -7.748 1.00 86.62 107 GLN A CA 1
ATOM 854 C C . GLN A 1 107 ? -12.588 -10.005 -7.517 1.00 86.62 107 GLN A C 1
ATOM 856 O O . GLN A 1 107 ? -11.864 -9.449 -6.677 1.00 86.62 107 GLN A O 1
ATOM 861 N N . ASN A 1 108 ? -13.47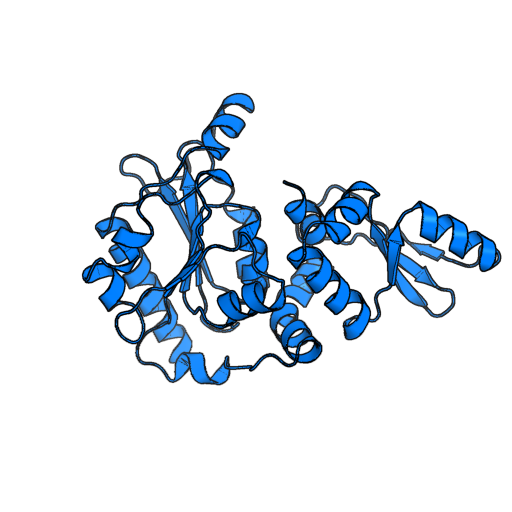1 -9.328 -8.250 1.00 79.75 108 ASN A N 1
ATOM 862 C CA . ASN A 1 108 ? -13.774 -7.929 -8.012 1.00 79.75 108 ASN A CA 1
ATOM 863 C C . ASN A 1 108 ? -15.008 -7.787 -7.127 1.00 79.75 108 ASN A C 1
ATOM 865 O O . ASN A 1 108 ? -16.136 -7.968 -7.564 1.00 79.75 108 ASN A O 1
ATOM 869 N N . ASN A 1 109 ? -14.768 -7.462 -5.858 1.00 79.62 109 ASN A N 1
ATOM 870 C CA . ASN A 1 109 ? -15.815 -7.260 -4.861 1.00 79.62 109 ASN A CA 1
ATOM 871 C C . ASN A 1 109 ? -16.032 -5.771 -4.543 1.00 79.62 109 ASN A C 1
ATOM 873 O O . ASN A 1 109 ? -16.635 -5.456 -3.515 1.00 79.62 109 ASN A O 1
ATOM 877 N N . SER A 1 110 ? -15.552 -4.859 -5.399 1.00 77.12 110 SER A N 1
ATOM 878 C CA . SER A 1 110 ? -15.694 -3.408 -5.216 1.00 77.12 110 SER A CA 1
ATOM 879 C C . SER A 1 110 ? -17.153 -2.964 -5.098 1.00 77.12 110 SER A C 1
ATOM 881 O O . SER A 1 110 ? -17.470 -2.079 -4.301 1.00 77.12 110 SER A O 1
ATOM 883 N N . ASP A 1 111 ? -18.059 -3.614 -5.828 1.00 78.31 111 ASP A N 1
ATOM 884 C CA . ASP A 1 111 ? -19.487 -3.277 -5.810 1.00 78.31 111 ASP A CA 1
ATOM 885 C C . ASP A 1 111 ? -20.157 -3.718 -4.510 1.00 78.31 111 ASP A C 1
ATOM 887 O O . ASP A 1 111 ? -21.094 -3.084 -4.032 1.00 78.31 111 ASP A O 1
ATOM 891 N N . ARG A 1 112 ? -19.595 -4.746 -3.866 1.00 84.50 112 ARG A N 1
ATOM 892 C CA . ARG A 1 112 ? -20.084 -5.283 -2.595 1.00 84.50 112 ARG A CA 1
ATOM 893 C C . ARG A 1 112 ? -19.546 -4.538 -1.379 1.00 84.50 112 ARG A C 1
ATOM 895 O O . ARG A 1 112 ? -20.020 -4.808 -0.279 1.00 84.50 112 ARG A O 1
ATOM 902 N N . THR A 1 113 ? -18.573 -3.631 -1.540 1.00 87.75 113 THR A N 1
ATOM 903 C CA . THR A 1 113 ? -18.026 -2.852 -0.416 1.00 87.75 113 THR A CA 1
ATOM 904 C C . THR A 1 113 ? -19.136 -2.104 0.317 1.00 87.75 113 THR A C 1
ATOM 906 O O . THR A 1 113 ? -19.315 -2.325 1.510 1.00 87.75 113 THR A O 1
ATOM 909 N N . CYS A 1 114 ? -19.959 -1.345 -0.403 1.00 91.50 114 CYS A N 1
ATOM 910 C CA . CYS A 1 114 ? -21.012 -0.519 0.193 1.00 91.50 114 CYS A CA 1
ATOM 911 C C . CYS A 1 114 ? -22.304 -1.268 0.552 1.00 91.50 114 CYS A C 1
ATOM 913 O O . CYS A 1 114 ? -23.232 -0.664 1.070 1.00 91.50 114 CYS A O 1
ATOM 915 N N . LEU A 1 115 ? -22.373 -2.585 0.327 1.00 91.75 115 LEU A N 1
ATOM 916 C CA . LEU A 1 115 ? -23.521 -3.401 0.750 1.00 91.75 115 LEU A CA 1
ATOM 917 C C . LEU A 1 115 ? -23.448 -3.802 2.234 1.00 91.75 115 LEU A C 1
ATOM 919 O O . LEU A 1 115 ? -24.376 -4.412 2.764 1.00 91.75 115 LEU A O 1
ATOM 923 N N . ARG A 1 116 ? -22.325 -3.527 2.908 1.00 92.00 116 ARG A N 1
ATOM 924 C CA . ARG A 1 116 ? -22.102 -3.890 4.314 1.00 92.00 11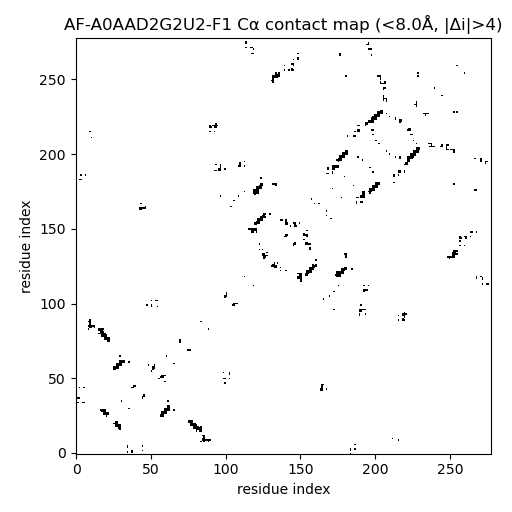6 ARG A CA 1
ATOM 925 C C . ARG A 1 116 ? -22.462 -2.724 5.229 1.00 92.00 116 ARG A C 1
ATOM 927 O O . ARG A 1 116 ? -22.265 -1.571 4.881 1.00 92.00 116 ARG A O 1
ATOM 934 N N . LYS A 1 117 ? -22.902 -3.032 6.454 1.00 94.62 117 LYS A N 1
ATOM 935 C CA . LYS A 1 117 ? -23.167 -2.017 7.495 1.00 94.62 117 LYS A CA 1
ATOM 936 C C . LYS A 1 117 ? -21.896 -1.422 8.119 1.00 94.62 117 LYS A C 1
ATOM 938 O O . LYS A 1 117 ? -21.949 -0.344 8.701 1.00 94.62 117 LYS A O 1
ATOM 943 N N . LYS A 1 118 ? -20.781 -2.155 8.050 1.00 96.38 118 LYS A N 1
ATOM 944 C CA . LYS A 1 118 ? -19.477 -1.794 8.622 1.00 96.38 118 LYS A CA 1
ATOM 945 C C . LYS A 1 118 ? -18.356 -2.132 7.624 1.00 96.38 118 LYS A C 1
ATOM 947 O O . LYS A 1 118 ? -18.501 -3.136 6.910 1.00 96.38 118 LYS A O 1
ATOM 952 N N . PRO A 1 119 ? -17.261 -1.352 7.579 1.00 96.88 119 PRO A N 1
ATOM 953 C CA . PRO A 1 119 ? -16.093 -1.639 6.746 1.00 96.88 119 PRO A CA 1
ATOM 954 C C . PRO A 1 119 ? -15.342 -2.882 7.231 1.00 96.88 119 PRO A C 1
ATOM 956 O O . PRO A 1 119 ? -15.402 -3.241 8.401 1.00 96.88 119 PRO A O 1
ATOM 959 N N . ARG A 1 120 ? -14.578 -3.536 6.357 1.00 97.19 120 ARG A N 1
ATOM 960 C CA . ARG A 1 120 ? -13.566 -4.523 6.764 1.00 97.19 120 ARG A CA 1
ATOM 961 C C . ARG A 1 120 ? -12.281 -3.794 7.134 1.00 97.19 120 ARG A C 1
ATOM 963 O O . ARG A 1 120 ? -11.710 -3.099 6.292 1.00 97.19 120 ARG A O 1
ATOM 970 N N . ILE A 1 121 ? -11.823 -3.964 8.367 1.00 98.31 121 ILE A N 1
ATOM 971 C CA . ILE A 1 121 ? -10.610 -3.318 8.872 1.00 98.31 121 ILE A CA 1
ATOM 972 C C . ILE A 1 121 ? -9.467 -4.334 8.909 1.00 98.31 121 ILE A C 1
ATOM 974 O O . ILE A 1 121 ? -9.633 -5.455 9.395 1.00 98.31 121 ILE A O 1
ATOM 978 N N . GLY A 1 122 ? -8.298 -3.933 8.409 1.00 98.38 122 GLY A N 1
ATOM 979 C CA . GLY A 1 122 ? -7.094 -4.758 8.412 1.00 98.38 122 GLY A CA 1
ATOM 980 C C . GLY A 1 122 ? -5.878 -4.013 8.944 1.00 98.38 122 GLY A C 1
ATOM 981 O O . GLY A 1 122 ? -5.671 -2.846 8.624 1.00 98.38 122 GLY A O 1
ATOM 982 N N . ILE A 1 123 ? -5.050 -4.703 9.726 1.00 98.69 123 ILE A N 1
ATOM 983 C CA . ILE A 1 123 ? -3.742 -4.239 10.181 1.00 98.69 123 ILE A CA 1
ATOM 984 C C . ILE A 1 123 ? -2.672 -4.971 9.373 1.00 98.69 123 ILE A C 1
ATOM 986 O O . ILE A 1 123 ? -2.498 -6.181 9.517 1.00 98.69 123 ILE A O 1
ATOM 990 N N . LEU A 1 124 ? -1.927 -4.241 8.546 1.00 98.44 124 LEU A N 1
ATOM 991 C CA . LEU A 1 124 ? -0.747 -4.773 7.872 1.00 98.44 124 LEU A CA 1
ATOM 992 C C . LEU A 1 124 ? 0.486 -4.545 8.744 1.00 98.44 124 LEU A C 1
ATOM 994 O O . LEU A 1 124 ? 0.965 -3.418 8.914 1.00 98.44 124 LEU A O 1
ATOM 998 N N . ASN A 1 125 ? 1.002 -5.637 9.292 1.00 97.75 125 ASN A N 1
ATOM 999 C CA . ASN A 1 125 ? 2.122 -5.637 10.213 1.00 97.75 125 ASN A CA 1
ATOM 1000 C C . ASN A 1 125 ? 3.349 -6.329 9.605 1.00 97.75 125 ASN A C 1
ATOM 1002 O O . ASN A 1 125 ? 3.282 -6.989 8.570 1.00 97.75 125 ASN A O 1
ATOM 1006 N N . ARG A 1 126 ? 4.488 -6.164 10.274 1.00 94.81 126 ARG A N 1
ATOM 1007 C CA . ARG A 1 126 ? 5.739 -6.856 9.957 1.00 94.81 126 ARG A CA 1
ATOM 1008 C C . ARG A 1 126 ? 6.124 -7.728 11.126 1.00 94.81 126 ARG A C 1
ATOM 1010 O O . ARG A 1 126 ? 5.776 -7.442 12.272 1.00 94.81 126 ARG A O 1
ATOM 1017 N N . ARG A 1 127 ? 6.857 -8.796 10.844 1.00 93.75 127 ARG A N 1
ATOM 1018 C CA . ARG A 1 127 ? 7.529 -9.544 11.904 1.00 93.75 127 ARG A CA 1
ATOM 1019 C C . ARG A 1 127 ? 8.621 -8.658 12.495 1.00 93.75 127 ARG A C 1
ATOM 1021 O O . ARG A 1 127 ? 9.312 -7.952 11.762 1.00 93.75 127 ARG A O 1
ATOM 1028 N N . ILE A 1 128 ? 8.839 -8.759 13.806 1.00 90.88 128 ILE A N 1
ATOM 1029 C CA . ILE A 1 128 ? 9.878 -7.988 14.512 1.00 90.88 128 ILE A CA 1
ATOM 1030 C C . ILE A 1 128 ? 11.259 -8.197 13.867 1.00 90.88 128 ILE A C 1
ATOM 1032 O O . ILE A 1 128 ? 12.027 -7.251 13.712 1.00 90.88 128 ILE A O 1
ATOM 1036 N N . SER A 1 129 ? 11.549 -9.417 13.405 1.00 90.31 129 SER A N 1
ATOM 1037 C CA . SER A 1 129 ? 12.787 -9.754 12.691 1.00 90.31 129 SER A CA 1
ATOM 1038 C C . SER A 1 129 ? 12.910 -9.109 11.306 1.00 90.31 129 SER A C 1
ATOM 1040 O O . SER A 1 129 ? 14.015 -8.971 10.785 1.00 90.31 129 SER A O 1
ATOM 1042 N N . ALA A 1 130 ? 11.797 -8.704 10.696 1.00 87.06 130 ALA A N 1
ATOM 1043 C CA . ALA A 1 130 ? 11.761 -8.113 9.368 1.00 87.06 130 ALA A CA 1
ATOM 1044 C C . ALA A 1 130 ? 11.833 -6.582 9.398 1.00 87.06 130 ALA A C 1
ATOM 1046 O O . ALA A 1 130 ? 12.025 -5.978 8.341 1.00 87.06 130 ALA A O 1
ATOM 1047 N N . GLY A 1 131 ? 11.687 -5.935 10.561 1.00 88.06 131 GLY A N 1
ATOM 1048 C CA . GLY A 1 131 ? 11.846 -4.492 10.750 1.00 88.06 131 GLY A CA 1
ATOM 1049 C C . GLY A 1 131 ? 10.796 -3.881 11.679 1.00 88.06 131 GLY A C 1
ATOM 1050 O O . GLY A 1 131 ? 10.265 -4.544 12.566 1.00 88.06 131 GLY A O 1
ATOM 1051 N N . ARG A 1 132 ? 10.493 -2.592 11.459 1.00 90.94 132 ARG A N 1
ATOM 1052 C CA . ARG A 1 132 ? 9.493 -1.856 12.247 1.00 90.94 132 ARG A CA 1
ATOM 1053 C C . ARG A 1 132 ? 8.157 -2.591 12.252 1.00 90.94 132 ARG A C 1
ATOM 1055 O O . ARG A 1 132 ? 7.608 -2.837 11.183 1.00 90.94 132 ARG A O 1
ATOM 1062 N N . SER A 1 133 ? 7.641 -2.836 13.447 1.00 95.69 133 SER A N 1
ATOM 1063 C CA . SER A 1 133 ? 6.394 -3.554 13.692 1.00 95.69 133 SER A CA 1
ATOM 1064 C C . SER A 1 133 ? 5.473 -2.749 14.609 1.00 95.69 133 SER A C 1
ATOM 1066 O O . SER A 1 133 ? 5.937 -1.944 15.418 1.00 95.69 133 SER A O 1
ATOM 1068 N N . ILE A 1 134 ? 4.169 -2.984 14.501 1.00 97.62 134 ILE A N 1
ATOM 1069 C CA . ILE A 1 134 ? 3.172 -2.584 15.496 1.00 97.62 134 ILE A CA 1
ATOM 1070 C C . ILE A 1 134 ? 3.147 -3.701 16.544 1.00 97.62 134 ILE A C 1
ATOM 1072 O O . ILE A 1 134 ? 2.618 -4.784 16.286 1.00 97.62 134 ILE A O 1
ATOM 1076 N N . ILE A 1 135 ? 3.785 -3.486 17.694 1.00 97.25 135 ILE A N 1
ATOM 1077 C CA . ILE A 1 135 ? 4.060 -4.565 18.665 1.00 97.25 135 ILE A CA 1
ATOM 1078 C C . ILE A 1 135 ? 2.804 -5.069 19.371 1.00 97.25 135 ILE A C 1
ATOM 1080 O O . ILE A 1 135 ? 2.786 -6.193 19.858 1.00 97.25 135 ILE A O 1
ATOM 1084 N N . ASN A 1 136 ? 1.746 -4.263 19.390 1.00 97.62 136 ASN A N 1
ATOM 1085 C CA . ASN A 1 136 ? 0.454 -4.605 19.968 1.00 97.62 136 ASN A CA 1
ATOM 1086 C C . ASN A 1 136 ? -0.637 -4.830 18.903 1.00 97.62 136 ASN A C 1
ATOM 1088 O O . ASN A 1 136 ? -1.816 -4.734 19.228 1.00 97.62 136 ASN A O 1
ATOM 1092 N N . ALA A 1 137 ? -0.285 -5.139 17.646 1.00 98.19 137 ALA A N 1
ATOM 1093 C CA . ALA A 1 137 ? -1.264 -5.345 16.567 1.00 98.19 137 ALA A CA 1
ATOM 1094 C C . ALA A 1 137 ? -2.334 -6.396 16.912 1.00 98.19 137 ALA A C 1
ATOM 1096 O O . ALA A 1 137 ? -3.523 -6.146 16.729 1.00 98.19 137 ALA A O 1
ATOM 1097 N N . ASP A 1 138 ? -1.921 -7.542 17.462 1.00 98.25 138 ASP A N 1
ATOM 1098 C CA . ASP A 1 138 ? -2.826 -8.601 17.919 1.00 98.25 138 ASP A CA 1
ATOM 1099 C C . ASP A 1 138 ? -3.769 -8.148 19.033 1.00 98.25 138 ASP A C 1
ATOM 1101 O O . ASP A 1 138 ? -4.935 -8.538 19.052 1.00 98.25 138 ASP A O 1
ATOM 1105 N N . LEU A 1 139 ? -3.265 -7.333 19.965 1.00 98.19 139 LEU A N 1
ATOM 1106 C CA . LEU A 1 139 ? -4.067 -6.773 21.048 1.00 98.19 139 LEU A CA 1
ATOM 1107 C C . LEU A 1 139 ? -5.114 -5.810 20.482 1.00 98.19 139 LEU A C 1
ATOM 1109 O O . LEU A 1 139 ? -6.288 -5.917 20.826 1.00 98.19 139 LEU A O 1
ATOM 1113 N N . LEU A 1 140 ? -4.713 -4.912 19.578 1.00 98.31 140 LEU A N 1
ATOM 1114 C CA . LEU A 1 140 ? -5.623 -3.974 18.915 1.00 98.31 140 LEU A CA 1
ATOM 1115 C C . LEU A 1 140 ? -6.730 -4.717 18.165 1.00 98.31 140 LEU A C 1
ATOM 1117 O O . LEU A 1 140 ? -7.901 -4.403 18.342 1.00 98.31 140 LEU A O 1
ATOM 1121 N N . ALA A 1 141 ? -6.374 -5.749 17.397 1.00 98.31 141 ALA A N 1
ATOM 1122 C CA . ALA A 1 141 ? -7.331 -6.537 16.626 1.00 98.31 141 ALA A CA 1
ATOM 1123 C C . ALA A 1 141 ? -8.334 -7.330 17.485 1.00 98.31 141 ALA A C 1
ATOM 1125 O O . ALA A 1 141 ? -9.402 -7.699 16.996 1.00 98.31 141 ALA A O 1
ATOM 1126 N N . ARG A 1 142 ? -8.001 -7.588 18.757 1.00 98.12 142 ARG A N 1
ATOM 1127 C CA . ARG A 1 142 ? -8.859 -8.270 19.743 1.00 98.12 142 ARG A CA 1
ATOM 1128 C C . ARG A 1 142 ? -9.552 -7.316 20.715 1.00 98.12 142 ARG A C 1
ATOM 1130 O O . ARG A 1 142 ? -10.308 -7.770 21.567 1.00 98.12 142 ARG A O 1
ATOM 1137 N N . THR A 1 143 ? -9.286 -6.015 20.629 1.00 98.38 143 THR A N 1
ATOM 1138 C CA . THR A 1 143 ? -9.893 -5.041 21.538 1.00 98.38 143 THR A CA 1
ATOM 1139 C C . THR A 1 143 ? -11.342 -4.777 21.099 1.00 98.38 143 THR A C 1
ATOM 1141 O O . THR A 1 143 ? -11.530 -4.329 19.967 1.00 98.38 143 THR A O 1
ATOM 1144 N N . PRO A 1 144 ? -12.359 -4.959 21.969 1.00 98.19 144 PRO A N 1
ATOM 1145 C CA . PRO A 1 144 ? -13.769 -4.795 21.596 1.00 98.19 144 PRO A CA 1
ATOM 1146 C C . PRO A 1 144 ? -14.089 -3.443 20.951 1.00 98.19 144 PRO A C 1
ATOM 1148 O O . PRO A 1 144 ? -14.647 -3.405 19.861 1.00 98.19 144 PRO A O 1
ATOM 1151 N N . VAL A 1 145 ? -13.610 -2.338 21.538 1.00 97.25 145 VAL A N 1
ATOM 1152 C CA . VAL A 1 145 ? -13.856 -0.987 20.999 1.00 97.25 145 VAL A CA 1
ATOM 1153 C C . VAL A 1 145 ? -13.260 -0.775 19.599 1.00 97.25 145 VAL A C 1
ATOM 1155 O O . VAL A 1 145 ? -13.737 0.057 18.842 1.00 97.25 145 VAL A O 1
ATOM 1158 N N . VAL A 1 146 ? -12.227 -1.534 19.221 1.00 97.50 146 VAL A N 1
ATOM 1159 C CA . VAL A 1 146 ? -11.655 -1.507 17.864 1.00 97.50 146 VAL A CA 1
ATOM 1160 C C . VAL A 1 146 ? -12.454 -2.420 16.929 1.00 97.50 146 VAL A C 1
ATOM 1162 O O . VAL A 1 146 ? -12.737 -2.053 15.788 1.00 97.50 146 VAL A O 1
ATOM 1165 N N . GLN A 1 147 ? -12.845 -3.601 17.412 1.00 98.12 147 GLN A N 1
ATOM 1166 C CA . GLN A 1 147 ? -13.652 -4.565 16.665 1.00 98.12 147 GLN A CA 1
ATOM 1167 C C . GLN A 1 147 ? -15.036 -4.023 16.308 1.00 98.12 147 GLN A C 1
ATOM 1169 O O . GLN A 1 147 ? -15.518 -4.303 15.212 1.00 98.12 147 GLN A O 1
ATOM 1174 N N . ASP A 1 148 ? -15.639 -3.201 17.167 1.00 97.88 148 ASP A N 1
ATOM 1175 C CA . ASP A 1 148 ? -16.968 -2.620 16.959 1.00 97.88 148 ASP A CA 1
ATOM 1176 C C . ASP A 1 148 ? -17.084 -1.787 15.676 1.00 97.88 148 ASP A C 1
ATOM 1178 O O . ASP A 1 148 ? -18.185 -1.632 15.144 1.00 97.88 148 ASP A O 1
ATOM 1182 N N . PHE A 1 149 ? -15.975 -1.311 15.116 1.00 97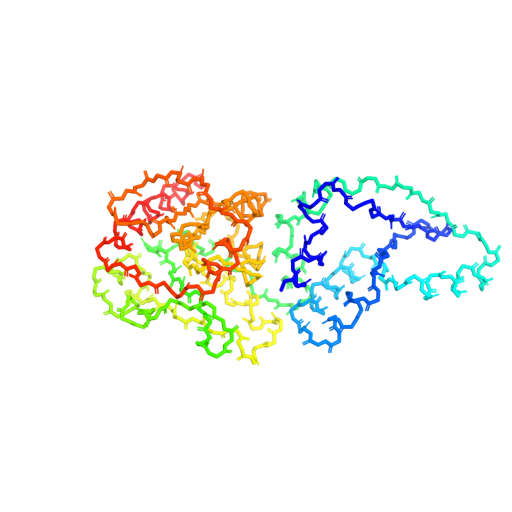.94 149 PHE A N 1
ATOM 1183 C CA . PHE A 1 149 ? -15.967 -0.595 13.841 1.00 97.94 149 PHE A CA 1
ATOM 1184 C C . PHE A 1 149 ? -15.893 -1.514 12.618 1.00 97.94 149 PHE A C 1
ATOM 1186 O O . PHE A 1 149 ? -16.235 -1.096 11.514 1.00 97.94 149 PHE A O 1
ATOM 1193 N N . SER A 1 150 ? -15.485 -2.773 12.788 1.00 97.75 150 SER A N 1
ATOM 1194 C CA . SER A 1 150 ? -15.241 -3.690 11.676 1.00 97.75 150 SER A CA 1
ATOM 1195 C C . SER A 1 150 ? -16.422 -4.617 11.385 1.00 97.75 150 SER A C 1
ATOM 1197 O O . SER A 1 150 ? -17.226 -4.978 12.248 1.00 97.75 150 SER A O 1
ATOM 1199 N N . HIS A 1 151 ? -16.518 -5.055 10.135 1.00 96.12 151 HIS A N 1
ATOM 1200 C CA . HIS A 1 151 ? -17.451 -6.076 9.689 1.00 96.12 151 HIS A CA 1
ATOM 1201 C C . HIS A 1 151 ? -17.278 -7.369 10.500 1.00 96.12 151 HIS A C 1
ATOM 1203 O O . HIS A 1 151 ? -16.159 -7.828 10.729 1.00 96.12 151 HIS A O 1
ATOM 1209 N N . ASN A 1 152 ? -18.400 -7.952 10.936 1.00 96.25 152 ASN A N 1
ATOM 1210 C CA . ASN A 1 152 ? -18.453 -9.125 11.819 1.00 96.25 152 ASN A CA 1
ATOM 1211 C C . ASN A 1 152 ? -17.645 -8.972 13.118 1.00 96.25 152 ASN A C 1
ATOM 1213 O O . ASN A 1 152 ? -17.226 -9.971 13.695 1.00 96.25 152 ASN A O 1
ATOM 1217 N N . ASN A 1 153 ? -17.414 -7.730 13.558 1.00 97.44 153 ASN A N 1
ATOM 1218 C CA . ASN A 1 153 ? -16.594 -7.400 14.718 1.00 97.44 153 ASN A CA 1
ATOM 1219 C C . ASN A 1 153 ? -15.207 -8.074 14.673 1.00 97.44 153 ASN A C 1
ATOM 1221 O O . ASN A 1 153 ? -14.693 -8.557 15.678 1.00 97.44 153 ASN A O 1
ATOM 1225 N N . SER A 1 154 ? -14.609 -8.150 13.480 1.00 97.38 154 SER A N 1
ATOM 1226 C CA . SER A 1 154 ? -13.331 -8.825 13.259 1.00 97.38 154 SER A CA 1
ATOM 1227 C C . SER A 1 154 ? -12.348 -7.912 12.543 1.00 97.38 154 SER A C 1
ATOM 1229 O O . SER A 1 154 ? -12.663 -7.347 11.496 1.00 97.38 154 SER A O 1
ATOM 1231 N N . VAL A 1 155 ? -11.145 -7.775 13.097 1.00 98.38 155 VAL A N 1
ATOM 1232 C CA . VAL A 1 155 ? -10.030 -7.049 12.481 1.00 98.38 155 VAL A CA 1
ATOM 1233 C C . VAL A 1 155 ? -8.952 -8.055 12.109 1.00 98.38 155 VAL A C 1
ATOM 1235 O O . VAL A 1 155 ? -8.456 -8.784 12.966 1.00 98.38 155 VAL A O 1
ATOM 1238 N N . SER A 1 156 ? -8.576 -8.105 10.834 1.00 98.06 156 SER A N 1
ATOM 1239 C CA . SER A 1 156 ? -7.528 -9.021 10.372 1.00 98.06 156 SER A CA 1
ATOM 1240 C C . SER A 1 156 ? -6.145 -8.427 10.626 1.00 98.06 156 SER A C 1
ATOM 1242 O O . SER A 1 156 ? -5.908 -7.280 10.251 1.00 98.06 156 SER A O 1
ATOM 1244 N N . VAL A 1 157 ? -5.209 -9.204 11.169 1.00 98.50 157 VAL A N 1
ATOM 1245 C CA . VAL A 1 157 ? -3.782 -8.844 11.198 1.00 98.50 157 VAL A CA 1
ATOM 1246 C C . VAL A 1 157 ? -3.059 -9.681 10.154 1.00 98.50 157 VAL A C 1
ATOM 1248 O O . VAL A 1 157 ? -3.158 -10.905 10.181 1.00 98.50 157 VAL A O 1
ATOM 1251 N N . GLN A 1 158 ? -2.332 -9.036 9.244 1.00 98.31 158 GLN A N 1
ATOM 1252 C CA . GLN A 1 158 ? -1.603 -9.718 8.179 1.00 98.31 158 GLN A CA 1
ATOM 1253 C C . GLN A 1 158 ? -0.113 -9.401 8.221 1.00 98.31 158 GLN A C 1
ATOM 1255 O O . GLN A 1 158 ? 0.296 -8.266 8.461 1.00 98.31 158 GLN A O 1
ATOM 1260 N N . TYR A 1 159 ? 0.675 -10.429 7.920 1.00 97.50 159 TYR A N 1
ATOM 1261 C CA . TYR A 1 159 ? 2.121 -10.396 7.734 1.00 97.50 159 TYR A CA 1
ATOM 1262 C C . TYR A 1 159 ? 2.424 -10.846 6.304 1.00 97.50 159 TYR A C 1
ATOM 1264 O O . TYR A 1 159 ? 1.842 -11.828 5.843 1.00 97.50 159 TYR A O 1
ATOM 1272 N N . PHE A 1 160 ? 3.288 -10.128 5.589 1.00 96.00 160 PHE A N 1
ATOM 1273 C CA . PHE A 1 160 ? 3.621 -10.439 4.188 1.00 96.00 160 PHE A CA 1
ATOM 1274 C C . PHE A 1 160 ? 4.876 -11.297 4.035 1.00 96.00 160 PHE A C 1
ATOM 1276 O O . PHE A 1 160 ? 5.214 -11.714 2.929 1.00 96.00 160 PHE A O 1
ATOM 1283 N N . GLU A 1 161 ? 5.594 -11.567 5.123 1.00 93.56 161 GLU A N 1
ATOM 1284 C CA . GLU A 1 161 ? 6.751 -12.449 5.104 1.00 93.56 161 GLU A CA 1
ATOM 1285 C C . GLU A 1 161 ? 6.333 -13.860 4.673 1.00 93.56 161 GLU A C 1
ATOM 1287 O O . GLU A 1 161 ? 5.659 -14.570 5.417 1.00 93.56 161 GLU A O 1
ATOM 1292 N N . GLY A 1 162 ? 6.772 -14.256 3.476 1.00 93.19 162 GLY A N 1
ATOM 1293 C CA . GLY A 1 162 ? 6.481 -15.562 2.886 1.00 93.19 162 GLY A CA 1
ATOM 1294 C C . GLY A 1 162 ? 5.272 -15.590 1.952 1.00 93.19 162 GLY A C 1
ATOM 1295 O O . GLY A 1 162 ? 5.079 -16.611 1.307 1.00 93.19 162 GLY A O 1
ATOM 1296 N N . LEU A 1 163 ? 4.514 -14.494 1.835 1.00 95.94 163 LEU A N 1
ATOM 1297 C CA . LEU A 1 163 ? 3.389 -14.428 0.904 1.00 95.94 163 LEU A CA 1
ATOM 1298 C C . LEU A 1 163 ? 3.842 -14.117 -0.521 1.00 95.94 163 LEU A C 1
ATOM 1300 O O . LEU A 1 163 ? 4.740 -13.290 -0.742 1.00 95.94 163 LEU A O 1
ATOM 1304 N N . ASP A 1 164 ? 3.161 -14.709 -1.492 1.00 96.12 164 ASP A N 1
ATOM 1305 C CA . ASP A 1 164 ? 3.329 -14.368 -2.898 1.00 96.12 164 ASP A CA 1
ATOM 1306 C C . ASP A 1 164 ? 2.619 -13.048 -3.269 1.00 96.12 164 ASP A C 1
ATOM 1308 O O . ASP A 1 164 ? 2.082 -12.323 -2.425 1.00 96.12 164 ASP A O 1
ATOM 1312 N N . PHE A 1 165 ? 2.682 -12.665 -4.545 1.00 95.25 165 PHE A N 1
ATOM 1313 C CA . PHE A 1 165 ? 2.044 -11.437 -5.018 1.00 95.25 165 PHE A CA 1
ATOM 1314 C C . PHE A 1 165 ? 0.514 -11.491 -4.950 1.00 95.25 165 PHE A C 1
ATOM 1316 O O . PHE A 1 165 ? -0.111 -10.508 -4.546 1.00 95.25 165 PHE A O 1
ATOM 1323 N N . VAL A 1 166 ? -0.085 -12.616 -5.342 1.00 96.56 166 VAL A N 1
ATOM 1324 C CA . VAL A 1 166 ? -1.539 -12.784 -5.416 1.00 96.56 166 VAL A CA 1
ATOM 1325 C C . VAL A 1 166 ? -2.141 -12.742 -4.019 1.00 96.56 166 VAL A C 1
ATOM 1327 O O . VAL A 1 166 ? -3.146 -12.060 -3.815 1.00 96.56 166 VAL A O 1
ATOM 1330 N N . GLU A 1 167 ? -1.508 -13.384 -3.044 1.00 96.94 167 GLU A N 1
ATOM 1331 C CA . GLU A 1 167 ? -1.911 -13.354 -1.639 1.00 96.94 167 GLU A CA 1
ATOM 1332 C C . GLU A 1 167 ? -1.841 -11.931 -1.068 1.00 96.94 167 GLU A C 1
ATOM 1334 O O . GLU A 1 167 ? -2.809 -11.447 -0.472 1.00 96.94 167 GLU A O 1
ATOM 1339 N N . GLN A 1 168 ? -0.738 -11.212 -1.313 1.00 96.56 168 GLN A N 1
ATOM 1340 C CA . GLN A 1 168 ? -0.577 -9.822 -0.868 1.00 96.56 168 GLN A CA 1
ATOM 1341 C C . GLN A 1 168 ? -1.643 -8.900 -1.474 1.00 96.56 168 GLN A C 1
ATOM 1343 O O . GLN A 1 168 ? -2.278 -8.124 -0.758 1.00 96.56 168 GLN A O 1
ATOM 1348 N N . VAL A 1 169 ? -1.873 -8.985 -2.787 1.00 95.75 169 VAL A N 1
ATOM 1349 C CA . VAL A 1 169 ? -2.900 -8.194 -3.483 1.00 95.75 169 VAL A CA 1
ATOM 1350 C C . VAL A 1 169 ? -4.300 -8.558 -2.994 1.00 95.75 169 VAL A C 1
ATOM 1352 O O . VAL A 1 169 ? -5.119 -7.667 -2.759 1.00 95.75 169 VAL A O 1
ATOM 1355 N N . SER A 1 170 ? -4.580 -9.847 -2.807 1.00 95.25 170 SER A N 1
ATOM 1356 C CA . SER A 1 170 ? -5.872 -10.329 -2.312 1.00 95.25 170 SER A CA 1
ATOM 1357 C C . SER A 1 170 ? -6.179 -9.777 -0.925 1.00 95.25 170 SER A C 1
ATOM 1359 O O . SER A 1 170 ? -7.305 -9.332 -0.692 1.00 95.25 170 SER A O 1
ATOM 1361 N N . PHE A 1 171 ? -5.175 -9.698 -0.043 1.00 96.56 171 PHE A N 1
ATOM 1362 C CA . PHE A 1 171 ? -5.317 -9.008 1.235 1.00 96.56 171 PHE A CA 1
ATOM 1363 C C . PHE A 1 171 ? -5.753 -7.553 1.027 1.00 96.56 171 PHE A C 1
ATOM 1365 O O . PHE A 1 171 ? -6.817 -7.182 1.513 1.00 96.56 171 PHE A O 1
ATOM 1372 N N . PHE A 1 172 ? -5.032 -6.742 0.244 1.00 96.38 172 PHE A N 1
ATOM 1373 C CA . PHE A 1 172 ? -5.422 -5.339 0.017 1.00 96.38 172 PHE A CA 1
ATOM 1374 C C . PHE A 1 172 ? -6.845 -5.188 -0.536 1.00 96.38 172 PHE A C 1
ATOM 1376 O O . PHE A 1 172 ? -7.605 -4.347 -0.062 1.00 96.38 172 PHE A O 1
ATOM 1383 N N . ARG A 1 173 ? -7.249 -6.036 -1.488 1.00 94.12 173 ARG A N 1
ATOM 1384 C CA . ARG A 1 173 ? -8.612 -6.049 -2.062 1.00 94.12 173 ARG A CA 1
ATOM 1385 C C . ARG A 1 173 ? -9.689 -6.458 -1.049 1.00 94.12 173 ARG A C 1
ATOM 1387 O O . ARG A 1 173 ? -10.878 -6.162 -1.218 1.00 94.12 173 ARG A O 1
ATOM 1394 N N . SER A 1 174 ? -9.297 -7.168 0.004 1.00 94.31 174 SER A N 1
ATOM 1395 C CA . SER A 1 174 ? -10.193 -7.619 1.067 1.00 94.31 174 SER A CA 1
ATOM 1396 C C . SER A 1 174 ? -10.417 -6.581 2.171 1.00 94.31 174 SER A C 1
ATOM 1398 O O . SER A 1 174 ? -11.309 -6.777 2.993 1.00 94.31 174 SER A O 1
ATOM 1400 N N . ILE A 1 175 ? -9.673 -5.473 2.170 1.00 96.50 175 ILE A N 1
ATOM 1401 C CA . ILE A 1 175 ? -9.712 -4.464 3.229 1.00 96.50 175 ILE A CA 1
ATOM 1402 C C . ILE A 1 175 ? -10.351 -3.173 2.724 1.00 96.50 175 ILE A C 1
ATOM 1404 O O . ILE A 1 175 ? -10.051 -2.690 1.633 1.00 96.50 175 ILE A O 1
ATOM 1408 N N . ASP A 1 176 ? -11.236 -2.607 3.542 1.00 96.69 176 ASP A N 1
ATOM 1409 C CA . ASP A 1 176 ? -11.853 -1.313 3.285 1.00 96.69 176 ASP A CA 1
ATOM 1410 C C . ASP A 1 176 ? -11.079 -0.201 4.029 1.00 96.69 176 ASP A C 1
ATOM 1412 O O . ASP A 1 176 ? -10.741 0.802 3.409 1.00 96.69 176 ASP A O 1
ATOM 1416 N N . ILE A 1 177 ? -10.682 -0.415 5.292 1.00 98.06 177 ILE A N 1
ATOM 1417 C CA . ILE A 1 177 ? -9.801 0.493 6.055 1.00 98.06 177 ILE A CA 1
ATOM 1418 C C . ILE A 1 177 ? -8.515 -0.242 6.447 1.00 98.06 177 ILE A C 1
ATOM 1420 O O . ILE A 1 177 ? -8.546 -1.213 7.206 1.00 98.06 177 ILE A O 1
ATOM 1424 N N . LEU A 1 178 ? -7.377 0.224 5.936 1.00 98.62 178 LEU A N 1
ATOM 1425 C CA . LEU A 1 178 ? -6.060 -0.349 6.196 1.00 98.62 178 LEU A CA 1
ATOM 1426 C C . LEU A 1 178 ? -5.307 0.477 7.234 1.00 98.62 178 LEU A C 1
ATOM 1428 O O . LEU A 1 178 ? -5.064 1.659 7.023 1.00 98.62 178 LEU A O 1
ATOM 1432 N N . VAL A 1 179 ? -4.842 -0.167 8.297 1.00 98.56 179 VAL A N 1
ATOM 1433 C CA . VAL A 1 179 ? -3.896 0.398 9.262 1.00 98.56 179 VAL A CA 1
ATOM 1434 C C . VAL A 1 179 ? -2.531 -0.233 9.027 1.00 98.56 179 VAL A C 1
ATOM 1436 O O . VAL A 1 179 ? -2.412 -1.457 8.990 1.00 98.56 179 VAL A O 1
ATOM 1439 N N . ALA A 1 180 ? -1.475 0.564 8.897 1.00 98.06 180 ALA A N 1
ATOM 1440 C CA . ALA A 1 180 ? -0.126 0.010 8.831 1.00 98.06 180 ALA A CA 1
ATOM 1441 C C . ALA A 1 180 ? 0.930 0.989 9.335 1.00 98.06 180 ALA A C 1
ATOM 1443 O O . ALA A 1 180 ? 0.796 2.204 9.212 1.00 98.06 180 ALA A O 1
ATOM 1444 N N . SER A 1 181 ? 2.051 0.457 9.818 1.00 96.00 181 SER A N 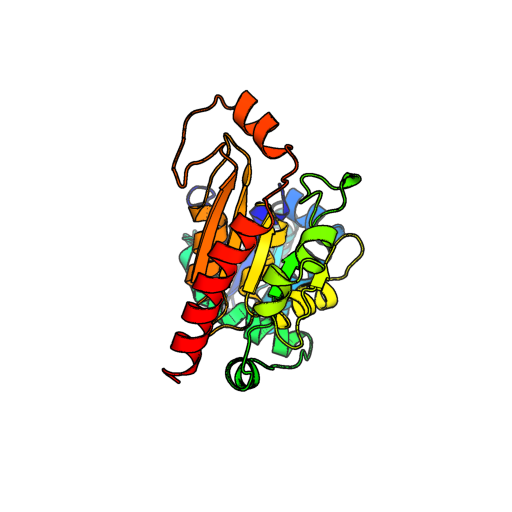1
ATOM 1445 C CA . SER A 1 181 ? 3.249 1.272 10.009 1.00 96.00 181 SER A CA 1
ATOM 1446 C C . SER A 1 181 ? 3.793 1.755 8.664 1.00 96.00 181 SER A C 1
ATOM 1448 O O . SER A 1 181 ? 3.841 0.963 7.716 1.00 96.00 181 SER A O 1
ATOM 1450 N N . HIS A 1 182 ? 4.293 2.993 8.606 1.00 93.06 182 HIS A N 1
ATOM 1451 C CA . HIS A 1 182 ? 4.976 3.506 7.418 1.00 93.06 182 HIS A CA 1
ATOM 1452 C C . HIS A 1 182 ? 6.073 2.547 6.945 1.00 93.06 182 HIS A C 1
ATOM 1454 O O . HIS A 1 182 ? 6.988 2.185 7.696 1.00 93.06 182 HIS A O 1
ATOM 1460 N N . GLY A 1 183 ? 6.037 2.198 5.661 1.00 91.06 183 GLY A N 1
ATOM 1461 C CA . GLY A 1 183 ? 7.060 1.374 5.043 1.00 91.06 183 GLY A CA 1
ATOM 1462 C C . GLY A 1 183 ? 6.664 0.859 3.668 1.00 91.06 183 GLY A C 1
ATOM 1463 O O . GLY A 1 183 ? 5.526 0.973 3.239 1.00 91.06 183 GLY A O 1
ATOM 1464 N N . ALA A 1 184 ? 7.625 0.233 2.988 1.00 88.25 184 ALA A N 1
ATOM 1465 C CA . ALA A 1 184 ? 7.487 -0.243 1.609 1.00 88.25 184 ALA A CA 1
ATOM 1466 C C . ALA A 1 184 ? 6.280 -1.167 1.352 1.00 88.25 184 ALA A C 1
ATOM 1468 O O . ALA A 1 184 ? 5.803 -1.232 0.219 1.00 88.25 184 ALA A O 1
ATOM 1469 N N . GLN A 1 185 ? 5.786 -1.848 2.388 1.00 91.31 185 GLN A N 1
ATOM 1470 C CA . GLN A 1 185 ? 4.588 -2.685 2.327 1.00 91.31 185 GLN A CA 1
ATOM 1471 C C . GLN A 1 185 ? 3.330 -1.905 1.917 1.00 91.31 185 GLN A C 1
ATOM 1473 O O . GLN A 1 185 ? 2.448 -2.468 1.284 1.00 91.31 185 GLN A O 1
ATOM 1478 N N . LEU A 1 186 ? 3.279 -0.594 2.185 1.00 94.56 186 LEU A N 1
ATOM 1479 C CA . LEU A 1 186 ? 2.156 0.273 1.821 1.00 94.56 186 LEU A CA 1
ATOM 1480 C C . LEU A 1 186 ? 2.018 0.527 0.326 1.00 94.56 186 LEU A C 1
ATOM 1482 O O . LEU A 1 186 ? 1.031 1.113 -0.104 1.00 94.56 186 LEU A O 1
ATOM 1486 N N . THR A 1 187 ? 2.954 0.043 -0.487 1.00 91.06 187 THR A N 1
ATOM 1487 C CA . THR A 1 187 ? 2.796 0.097 -1.937 1.00 91.06 187 THR A CA 1
ATOM 1488 C C . THR A 1 187 ? 1.462 -0.499 -2.388 1.00 91.06 187 THR A C 1
ATOM 1490 O O . THR A 1 187 ? 0.819 0.031 -3.291 1.00 91.06 187 THR A O 1
ATOM 1493 N N . GLY A 1 188 ? 1.035 -1.608 -1.783 1.00 93.25 188 GLY A N 1
ATOM 1494 C CA . GLY A 1 188 ? -0.170 -2.284 -2.242 1.00 93.25 188 GLY A CA 1
ATOM 1495 C C . GLY A 1 188 ? -1.476 -1.554 -1.925 1.00 93.25 188 GLY A C 1
ATOM 1496 O O . GLY A 1 188 ? -2.527 -2.034 -2.333 1.00 93.25 188 GLY A O 1
ATOM 1497 N N . VAL A 1 189 ? -1.435 -0.366 -1.302 1.00 94.44 189 VAL A N 1
ATOM 1498 C CA . VAL A 1 189 ? -2.613 0.505 -1.130 1.00 94.44 189 VAL A CA 1
ATOM 1499 C C . VAL A 1 189 ? -3.321 0.795 -2.462 1.00 94.44 189 VAL A C 1
ATOM 1501 O O . VAL A 1 189 ? -4.547 0.903 -2.501 1.00 94.44 189 VAL A O 1
ATOM 1504 N N . ALA A 1 190 ? -2.577 0.825 -3.575 1.00 91.62 190 ALA A N 1
ATOM 1505 C CA . ALA A 1 190 ? -3.147 0.969 -4.915 1.00 91.62 190 ALA A CA 1
ATOM 1506 C C . ALA A 1 190 ? -4.108 -0.174 -5.286 1.00 91.62 190 ALA A C 1
ATOM 1508 O O . ALA A 1 190 ? -5.058 0.022 -6.041 1.00 91.62 190 ALA A O 1
ATOM 1509 N N . PHE A 1 191 ? -3.901 -1.359 -4.708 1.00 93.19 191 PHE A N 1
ATOM 1510 C CA . PHE A 1 191 ? -4.722 -2.542 -4.935 1.00 93.19 191 PHE A CA 1
ATOM 1511 C C . PHE A 1 191 ? -5.911 -2.659 -3.983 1.00 93.19 191 PHE A C 1
ATOM 1513 O O . PHE A 1 191 ? -6.715 -3.570 -4.164 1.00 93.19 191 PHE A O 1
ATOM 1520 N N . MET A 1 192 ? -6.086 -1.762 -3.010 1.00 93.94 192 MET A N 1
ATOM 1521 C CA . MET A 1 192 ? -7.328 -1.733 -2.231 1.00 93.94 192 MET A CA 1
ATOM 1522 C C . MET A 1 192 ? -8.524 -1.399 -3.133 1.00 93.94 192 MET A C 1
ATOM 1524 O O . MET A 1 192 ? -8.368 -0.769 -4.187 1.00 93.94 192 MET A O 1
ATOM 1528 N N . ASN A 1 193 ? -9.729 -1.799 -2.727 1.00 86.94 193 ASN A N 1
ATOM 1529 C CA . ASN A 1 193 ? -10.939 -1.470 -3.484 1.00 86.94 193 ASN A CA 1
ATOM 1530 C C . ASN A 1 193 ? -11.153 0.045 -3.519 1.00 86.94 193 ASN A C 1
ATOM 1532 O O . ASN A 1 193 ? -10.889 0.745 -2.552 1.00 86.94 193 ASN A O 1
ATOM 1536 N N . ALA A 1 194 ? -11.565 0.582 -4.666 1.00 72.56 194 ALA A N 1
ATOM 1537 C CA . ALA A 1 194 ? -11.271 1.982 -4.943 1.00 72.56 194 ALA A CA 1
ATOM 1538 C C . ALA A 1 194 ? -12.130 3.013 -4.205 1.00 72.56 194 ALA A C 1
ATOM 1540 O O . ALA A 1 194 ? -11.565 3.968 -3.699 1.00 72.56 194 ALA A O 1
ATOM 1541 N N . ARG A 1 195 ? -13.456 2.864 -4.134 1.00 81.00 195 ARG A N 1
ATOM 1542 C CA . ARG A 1 195 ? -14.309 4.051 -3.932 1.00 81.00 195 ARG A CA 1
ATOM 1543 C C . ARG A 1 195 ? -14.268 4.661 -2.530 1.00 81.00 195 ARG A C 1
ATOM 1545 O O . ARG A 1 195 ? -14.205 5.874 -2.411 1.00 81.00 195 ARG A O 1
ATOM 1552 N N . CYS A 1 196 ? -14.337 3.836 -1.491 1.00 92.38 196 CYS A N 1
ATOM 1553 C CA . CYS A 1 196 ? -14.522 4.324 -0.120 1.00 92.38 196 CYS A CA 1
ATOM 1554 C C . CYS A 1 196 ? -13.422 3.868 0.827 1.00 92.38 196 CYS A C 1
ATOM 1556 O O . CYS A 1 196 ? -13.591 3.980 2.028 1.00 92.38 196 CYS A O 1
ATOM 1558 N N . SER A 1 197 ? -12.322 3.329 0.305 1.00 95.44 197 SER A N 1
ATOM 1559 C CA . SER A 1 197 ? -11.262 2.783 1.139 1.00 95.44 197 SER A CA 1
ATOM 1560 C C . SER A 1 197 ? -10.345 3.850 1.728 1.00 95.44 197 SER A C 1
ATOM 1562 O O . SER A 1 197 ? -10.064 4.868 1.088 1.00 95.44 197 SER A O 1
ATOM 1564 N N . HIS A 1 198 ? -9.805 3.556 2.911 1.00 97.25 198 HIS A N 1
ATOM 1565 C CA . HIS A 1 198 ? -8.919 4.452 3.654 1.00 97.25 198 HIS A CA 1
ATOM 1566 C C . HIS A 1 198 ? -7.599 3.778 4.012 1.00 97.25 198 HIS A C 1
ATOM 1568 O O . HIS A 1 198 ? -7.565 2.602 4.374 1.00 97.25 198 HIS A O 1
ATOM 1574 N N . LEU A 1 199 ? -6.521 4.557 3.977 1.00 97.88 199 LEU A N 1
ATOM 1575 C CA . LEU A 1 199 ? -5.237 4.219 4.583 1.00 97.88 199 LEU A CA 1
ATOM 1576 C C . LEU A 1 199 ? -5.028 5.059 5.848 1.00 97.88 199 LEU A C 1
ATOM 1578 O O . LEU A 1 199 ? -5.086 6.284 5.784 1.00 97.88 199 LEU A O 1
ATOM 1582 N N . VAL A 1 200 ? -4.705 4.392 6.955 1.00 97.88 200 VAL A N 1
ATOM 1583 C CA . VAL A 1 200 ? -4.126 4.969 8.171 1.00 97.88 200 VAL A CA 1
ATOM 1584 C C . VAL A 1 200 ? -2.664 4.580 8.261 1.00 97.88 200 VAL A C 1
ATOM 1586 O O . VAL A 1 200 ? -2.318 3.428 8.543 1.00 97.88 200 VAL A O 1
ATOM 1589 N N . GLU A 1 201 ? -1.793 5.554 8.044 1.00 97.12 201 GLU A N 1
ATOM 1590 C CA . GLU A 1 201 ? -0.355 5.358 8.140 1.00 97.12 201 GLU A CA 1
ATOM 1591 C C . GLU A 1 201 ? 0.179 5.769 9.517 1.00 97.12 201 GLU A C 1
ATOM 1593 O O . GLU A 1 201 ? 0.002 6.899 9.967 1.00 97.12 201 GLU A O 1
ATOM 1598 N N . LEU A 1 202 ? 0.857 4.847 10.201 1.00 95.88 202 LEU A N 1
ATOM 1599 C CA . LEU A 1 202 ? 1.436 5.093 11.519 1.00 95.88 202 LEU A CA 1
ATOM 1600 C C . LEU A 1 202 ? 2.918 5.467 11.402 1.00 95.88 202 LEU A C 1
ATOM 1602 O O . LEU A 1 202 ? 3.743 4.707 10.871 1.00 95.88 202 LEU A O 1
ATOM 1606 N N . PHE A 1 203 ? 3.270 6.619 11.963 1.00 93.19 203 PHE A N 1
ATOM 1607 C CA . PHE A 1 203 ? 4.617 7.174 11.972 1.00 93.19 203 PHE A CA 1
ATOM 1608 C C . PHE A 1 203 ? 5.203 7.200 13.392 1.00 93.19 203 PHE A C 1
ATOM 1610 O O . PHE A 1 203 ? 4.525 7.634 14.320 1.00 93.19 203 PHE A O 1
ATOM 1617 N N . PRO A 1 204 ? 6.460 6.767 13.595 1.00 90.31 204 PRO A N 1
ATOM 1618 C CA . PRO A 1 204 ? 7.154 6.917 14.868 1.00 90.31 204 PRO A CA 1
ATOM 1619 C C . PRO A 1 204 ? 7.531 8.380 15.107 1.00 90.31 204 PRO A C 1
ATOM 1621 O O . PRO A 1 204 ? 7.724 9.149 14.159 1.00 90.31 204 PRO A O 1
ATOM 1624 N N . LYS A 1 205 ? 7.738 8.727 16.379 1.00 85.12 205 LYS A N 1
ATOM 1625 C CA . LYS A 1 205 ? 8.336 10.003 16.779 1.00 85.12 205 LYS A CA 1
ATOM 1626 C C . LYS A 1 205 ? 9.633 10.268 16.006 1.00 85.12 205 LYS A C 1
ATOM 1628 O O . LYS A 1 205 ? 10.470 9.381 15.845 1.00 85.12 205 LYS A O 1
ATOM 1633 N N . GLY A 1 206 ? 9.789 11.491 15.513 1.00 81.25 206 GLY A N 1
ATOM 1634 C CA . GLY A 1 206 ? 10.955 11.950 14.761 1.00 81.25 206 GLY A CA 1
ATOM 1635 C C . GLY A 1 206 ? 10.976 11.539 13.285 1.00 81.25 206 GLY A C 1
ATOM 1636 O O . GLY A 1 206 ? 11.942 11.826 12.572 1.00 81.25 206 GLY A O 1
ATOM 1637 N N . TYR A 1 207 ? 9.940 10.864 12.778 1.00 85.19 207 TYR A N 1
ATOM 1638 C CA . TYR A 1 207 ? 9.899 10.472 11.372 1.00 85.19 207 TYR A CA 1
ATOM 1639 C C . TYR A 1 207 ? 8.476 10.418 10.814 1.00 85.19 207 TYR A C 1
ATOM 1641 O O . TYR A 1 207 ? 7.816 9.387 10.890 1.00 85.19 207 TYR A O 1
ATOM 1649 N N . ALA A 1 208 ? 8.063 11.507 10.159 1.00 87.25 208 ALA A N 1
ATOM 1650 C CA . ALA A 1 208 ? 6.825 11.604 9.390 1.00 87.25 208 ALA A CA 1
ATOM 1651 C C . ALA A 1 208 ? 7.107 12.087 7.957 1.00 87.25 208 ALA A C 1
ATOM 1653 O O . ALA A 1 208 ? 7.732 13.130 7.754 1.00 87.25 208 ALA A O 1
ATOM 1654 N N . ILE A 1 209 ? 6.672 11.306 6.964 1.00 87.50 209 ILE A N 1
ATOM 1655 C CA . ILE A 1 209 ? 6.704 11.664 5.534 1.00 87.50 209 ILE A CA 1
ATOM 1656 C C . ILE A 1 209 ? 5.343 11.280 4.934 1.00 87.50 209 ILE A C 1
ATOM 1658 O O . ILE A 1 209 ? 5.260 10.295 4.195 1.00 87.50 209 ILE A O 1
ATOM 1662 N N . PRO A 1 210 ? 4.271 12.000 5.309 1.00 87.62 210 PRO A N 1
ATOM 1663 C CA . PRO A 1 210 ? 2.909 11.609 4.967 1.00 87.62 210 PRO A CA 1
ATOM 1664 C C . PRO A 1 210 ? 2.660 11.622 3.460 1.00 87.62 210 PRO A C 1
ATOM 1666 O O . PRO A 1 210 ? 1.970 10.754 2.934 1.00 87.62 210 PRO A O 1
ATOM 1669 N N . ASP A 1 211 ? 3.296 12.546 2.744 1.00 85.75 211 ASP A N 1
ATOM 1670 C CA . ASP A 1 211 ? 3.052 12.702 1.315 1.00 85.75 211 ASP A CA 1
ATOM 1671 C C . ASP A 1 211 ? 3.492 11.487 0.510 1.00 85.75 211 ASP A C 1
ATOM 1673 O O . ASP A 1 211 ? 2.963 11.295 -0.577 1.00 85.75 211 ASP A O 1
ATOM 1677 N N . PHE A 1 212 ? 4.401 10.643 1.019 1.00 85.12 212 PHE A N 1
ATOM 1678 C CA . PHE A 1 212 ? 4.917 9.494 0.276 1.00 85.12 212 PHE A CA 1
ATOM 1679 C C . PHE A 1 212 ? 3.793 8.493 -0.064 1.00 85.12 212 PHE A C 1
ATOM 1681 O O . PHE A 1 212 ? 3.218 8.521 -1.152 1.00 85.12 212 PHE A O 1
ATOM 1688 N N . PHE A 1 213 ? 3.385 7.644 0.879 1.00 90.12 213 PHE A N 1
ATOM 1689 C CA . PHE A 1 213 ? 2.286 6.714 0.611 1.00 90.12 213 PHE A CA 1
ATOM 1690 C C . PHE A 1 213 ? 0.921 7.406 0.609 1.00 90.12 213 PHE A C 1
ATOM 1692 O O . PHE A 1 213 ? 0.010 6.906 -0.050 1.00 90.12 213 PHE A O 1
ATOM 1699 N N . GLY A 1 214 ? 0.800 8.585 1.228 1.00 91.00 214 GLY A N 1
ATOM 1700 C CA . GLY A 1 214 ? -0.398 9.413 1.136 1.00 91.00 214 GLY A CA 1
ATOM 1701 C C . GLY A 1 214 ? -0.729 9.831 -0.292 1.00 91.00 214 GLY A C 1
ATOM 1702 O O . GLY A 1 214 ? -1.863 9.636 -0.727 1.00 91.00 214 GLY A O 1
ATOM 1703 N N . SER A 1 215 ? 0.250 10.291 -1.082 1.00 87.62 215 SER A N 1
ATOM 1704 C CA . SER A 1 215 ? -0.015 10.605 -2.496 1.00 87.62 215 SER A CA 1
ATOM 1705 C C . SER A 1 215 ? -0.375 9.353 -3.290 1.00 87.62 215 SER A C 1
ATOM 1707 O O . SER A 1 215 ? -1.229 9.426 -4.167 1.00 87.62 215 SER A O 1
ATOM 1709 N N . LEU A 1 216 ? 0.246 8.200 -3.013 1.00 88.12 216 LEU A N 1
ATOM 1710 C CA . LEU A 1 216 ? -0.127 6.950 -3.680 1.00 88.12 216 LEU A CA 1
ATOM 1711 C C . LEU A 1 216 ? -1.576 6.563 -3.356 1.00 88.12 216 LEU A C 1
ATOM 1713 O O . LEU A 1 216 ? -2.320 6.206 -4.265 1.00 88.12 216 LEU A O 1
ATOM 1717 N N . ALA A 1 217 ? -1.982 6.662 -2.089 1.00 91.81 217 ALA A N 1
ATOM 1718 C CA . ALA A 1 217 ? -3.348 6.402 -1.655 1.00 91.81 217 ALA A CA 1
ATOM 1719 C C . ALA A 1 217 ? -4.337 7.335 -2.372 1.00 91.81 217 ALA A C 1
ATOM 1721 O O . ALA A 1 217 ? -5.224 6.846 -3.072 1.00 91.81 217 ALA A O 1
ATOM 1722 N N . ILE A 1 218 ? -4.117 8.652 -2.299 1.00 90.12 218 ILE A N 1
ATOM 1723 C CA . ILE A 1 218 ? -4.980 9.675 -2.912 1.00 90.12 218 ILE A CA 1
ATOM 1724 C C . ILE A 1 218 ? -5.104 9.467 -4.422 1.00 90.12 218 ILE A C 1
ATOM 1726 O O . ILE A 1 218 ? -6.211 9.384 -4.948 1.00 90.12 218 ILE A O 1
ATOM 1730 N N . ASN A 1 219 ? -3.984 9.295 -5.125 1.00 86.88 219 ASN A N 1
ATOM 1731 C CA . ASN A 1 219 ? -3.997 9.090 -6.575 1.00 86.88 219 ASN A CA 1
ATOM 1732 C C . ASN A 1 219 ? -4.555 7.723 -6.986 1.00 86.88 219 ASN A C 1
ATOM 1734 O O . ASN A 1 219 ? -4.964 7.544 -8.125 1.00 86.88 219 ASN A O 1
ATOM 1738 N N . SER A 1 220 ? -4.630 6.763 -6.063 1.00 87.75 220 SER A N 1
ATOM 1739 C CA . SER A 1 220 ? -5.346 5.502 -6.280 1.00 87.75 220 SER A CA 1
ATOM 1740 C C . SER A 1 220 ? -6.840 5.611 -5.945 1.00 87.75 220 SER A C 1
ATOM 1742 O O . SER A 1 220 ? -7.526 4.589 -5.910 1.00 87.75 220 SER A O 1
ATOM 1744 N N . GLY A 1 221 ? -7.353 6.811 -5.657 1.00 89.19 221 GLY A N 1
ATOM 1745 C CA . GLY A 1 221 ? -8.743 7.059 -5.271 1.00 89.19 221 GLY A CA 1
ATOM 1746 C C . GLY A 1 221 ? -9.065 6.714 -3.815 1.00 89.19 221 GLY A C 1
ATOM 1747 O O . GLY A 1 221 ? -10.230 6.541 -3.482 1.00 89.19 221 GLY A O 1
ATOM 1748 N N . LYS A 1 222 ? -8.055 6.562 -2.951 1.00 92.38 222 LYS A N 1
ATOM 1749 C CA . LYS A 1 222 ? -8.228 6.211 -1.535 1.00 92.38 222 LYS A CA 1
ATOM 1750 C C . LYS A 1 222 ? -8.162 7.459 -0.671 1.00 92.38 222 LYS A C 1
ATOM 1752 O O . LYS A 1 222 ? -7.389 8.376 -0.943 1.00 92.38 222 LYS A O 1
ATOM 1757 N N . LYS A 1 223 ? -8.912 7.466 0.425 1.00 95.12 223 LYS A N 1
ATOM 1758 C CA . LYS A 1 223 ? -8.740 8.473 1.473 1.00 95.12 223 LYS A CA 1
ATOM 1759 C C . LYS A 1 223 ? -7.488 8.144 2.291 1.00 95.12 223 LYS A C 1
ATOM 1761 O O . LYS A 1 223 ? -7.124 6.979 2.459 1.00 95.12 223 LYS A O 1
ATOM 1766 N N . TYR A 1 224 ? -6.817 9.175 2.786 1.00 95.62 224 TYR A N 1
ATOM 1767 C CA . TYR A 1 224 ? -5.562 9.040 3.516 1.00 95.62 224 TYR A CA 1
ATOM 1768 C C . TYR A 1 224 ? -5.624 9.792 4.840 1.00 95.62 224 TYR A C 1
ATOM 1770 O O . TYR A 1 224 ? -6.066 10.938 4.906 1.00 95.62 224 TYR A O 1
ATOM 1778 N N . SER A 1 225 ? -5.150 9.137 5.890 1.00 96.19 225 SER A N 1
ATOM 1779 C CA . SER A 1 225 ? -4.961 9.702 7.217 1.00 96.19 225 SER A CA 1
ATOM 1780 C C . SER A 1 225 ? -3.678 9.133 7.807 1.00 96.19 225 SER A C 1
ATOM 1782 O O . SER A 1 225 ? -3.202 8.069 7.404 1.00 96.19 225 SER A O 1
ATOM 1784 N N . TYR A 1 226 ? -3.097 9.830 8.773 1.00 94.88 226 TYR A N 1
ATOM 1785 C CA . TYR A 1 226 ? -1.910 9.338 9.452 1.00 94.88 226 TYR A CA 1
ATOM 1786 C C . TYR A 1 226 ? -1.944 9.662 10.933 1.00 94.88 226 TYR A C 1
ATOM 1788 O O . TYR A 1 226 ? -2.522 10.663 11.351 1.00 94.88 226 TYR A O 1
ATOM 1796 N N . LEU A 1 227 ? -1.291 8.810 11.718 1.00 92.56 227 LEU A N 1
ATOM 1797 C CA . LEU A 1 227 ? -1.041 9.054 13.129 1.00 92.56 227 LEU A CA 1
ATOM 1798 C C . LEU A 1 227 ? 0.453 9.206 13.355 1.00 92.56 227 LEU A C 1
ATOM 1800 O O . LEU A 1 227 ? 1.254 8.355 12.962 1.00 92.56 227 LEU A O 1
ATOM 1804 N N . TYR A 1 228 ? 0.817 10.288 14.027 1.00 89.12 228 TYR A N 1
ATOM 1805 C CA . TYR A 1 228 ? 2.166 10.514 14.506 1.00 89.12 228 TYR A CA 1
ATOM 1806 C C . TYR A 1 228 ? 2.239 10.106 15.976 1.00 89.12 228 TYR A C 1
ATOM 1808 O O . TYR A 1 228 ? 1.513 10.635 16.810 1.00 89.12 228 TYR A O 1
ATOM 1816 N N . MET A 1 229 ? 3.086 9.125 16.289 1.00 85.06 229 MET A N 1
ATOM 1817 C CA . MET A 1 229 ? 3.262 8.606 17.646 1.00 85.06 229 MET A CA 1
ATOM 1818 C C . MET A 1 229 ? 4.160 9.549 18.467 1.00 85.06 229 MET A C 1
ATOM 1820 O O . MET A 1 229 ? 5.291 9.189 18.795 1.00 85.06 229 MET A O 1
ATOM 1824 N N . SER A 1 230 ? 3.702 10.769 18.753 1.00 72.00 230 SER A N 1
ATOM 1825 C CA . SER A 1 230 ? 4.259 11.618 19.815 1.00 72.00 230 SER A CA 1
ATOM 1826 C C . SER A 1 230 ? 3.468 11.422 21.109 1.00 72.00 230 SER A C 1
ATOM 1828 O O . SER A 1 230 ? 2.316 10.989 21.099 1.00 72.00 230 SER A O 1
ATOM 1830 N N . GLU A 1 231 ? 4.090 11.736 22.243 1.00 56.12 231 GLU A N 1
ATOM 1831 C CA . GLU A 1 231 ? 3.366 11.855 23.506 1.00 56.12 231 GLU A CA 1
ATOM 1832 C C . GLU A 1 231 ? 2.372 13.025 23.368 1.00 56.12 231 GLU A C 1
ATOM 1834 O O . GLU A 1 231 ? 2.757 14.189 23.397 1.00 56.12 231 GLU A O 1
ATOM 1839 N N . ASN A 1 232 ? 1.093 12.697 23.165 1.00 40.44 232 ASN A N 1
ATOM 1840 C CA . ASN A 1 232 ? -0.067 13.587 23.290 1.00 40.44 232 ASN A CA 1
ATOM 1841 C C . ASN A 1 232 ? -0.272 14.718 22.257 1.00 40.44 232 ASN A C 1
ATOM 1843 O O . ASN A 1 232 ? -0.925 15.706 22.591 1.00 40.44 232 ASN A O 1
ATOM 1847 N N . SER A 1 233 ? 0.170 14.607 20.997 1.00 39.44 233 SER A N 1
ATOM 1848 C CA . SER A 1 233 ? -0.183 15.634 19.995 1.00 39.44 233 SER A CA 1
ATOM 1849 C C . SER A 1 233 ? -0.386 15.118 18.566 1.00 39.44 233 SER A C 1
ATOM 1851 O O . SER A 1 233 ? 0.507 14.555 17.939 1.00 39.44 233 SER A O 1
ATOM 1853 N N . PHE A 1 234 ? -1.564 15.399 17.997 1.00 41.00 234 PHE A N 1
ATOM 1854 C CA . PHE A 1 234 ? -1.747 15.451 16.546 1.00 41.00 234 PHE A CA 1
ATOM 1855 C C . PHE A 1 234 ? -0.932 16.645 16.026 1.00 41.00 234 PHE A C 1
ATOM 1857 O O . PHE A 1 234 ? -1.376 17.786 16.115 1.00 41.00 234 PHE A O 1
ATOM 1864 N N . GLY A 1 235 ? 0.298 16.417 15.562 1.00 43.25 235 GLY A N 1
ATOM 1865 C CA . GLY A 1 235 ? 1.192 17.513 15.193 1.00 43.25 235 GLY A CA 1
ATOM 1866 C C . GLY A 1 235 ? 2.354 17.110 14.292 1.00 43.25 235 GLY A C 1
ATOM 1867 O O . GLY A 1 235 ? 2.832 15.976 14.304 1.00 43.25 235 GLY A O 1
ATOM 1868 N N . THR A 1 236 ? 2.801 18.070 13.486 1.00 43.19 236 THR A N 1
ATOM 1869 C CA . THR A 1 236 ? 3.905 17.965 12.529 1.00 43.19 236 THR A CA 1
ATOM 1870 C C . THR A 1 236 ? 5.228 18.376 13.178 1.00 43.19 236 THR A C 1
ATOM 1872 O O . THR A 1 236 ? 5.738 19.462 12.913 1.00 43.19 236 THR A O 1
ATOM 1875 N N . GLU A 1 237 ? 5.821 17.538 14.028 1.00 49.34 237 GLU A N 1
ATOM 1876 C CA . GLU A 1 237 ? 7.207 17.782 14.451 1.00 49.34 237 GLU A CA 1
ATOM 1877 C C . GLU A 1 237 ? 8.184 17.291 13.374 1.00 49.34 237 GLU A C 1
ATOM 1879 O O . GLU A 1 237 ? 8.465 16.099 13.228 1.00 49.34 237 GLU A O 1
ATOM 1884 N N . GLN A 1 238 ? 8.718 18.241 12.604 1.00 52.81 238 GLN A N 1
ATOM 1885 C CA . GLN A 1 238 ? 9.890 18.052 11.757 1.00 52.81 238 GLN A CA 1
ATOM 1886 C C . GLN A 1 238 ? 11.068 18.843 12.327 1.00 52.81 238 GLN A C 1
ATOM 1888 O O . GLN A 1 238 ? 11.165 20.046 12.135 1.00 52.81 238 GLN A O 1
ATOM 1893 N N . SER A 1 239 ? 12.014 18.157 12.958 1.00 50.47 239 SER A N 1
ATOM 1894 C CA . SER A 1 239 ? 13.441 18.274 12.625 1.00 50.47 239 SER A CA 1
ATOM 1895 C C . SER A 1 239 ? 14.241 17.359 13.543 1.00 50.47 239 SER A C 1
ATOM 1897 O O . SER A 1 239 ? 14.288 17.509 14.755 1.00 50.47 239 SER A O 1
ATOM 1899 N N . VAL A 1 240 ? 14.856 16.356 12.938 1.00 56.53 240 VAL A N 1
ATOM 1900 C CA . VAL A 1 240 ? 15.832 15.483 13.583 1.00 56.53 240 VAL A CA 1
ATOM 1901 C C . VAL A 1 240 ? 16.903 15.234 12.534 1.00 56.53 240 VAL A C 1
ATOM 1903 O O . VAL A 1 240 ? 16.592 15.203 11.333 1.00 56.53 240 VAL A O 1
ATOM 1906 N N . SER A 1 241 ? 18.163 15.128 12.951 1.00 65.31 241 SER A N 1
ATOM 1907 C CA . SER A 1 241 ? 19.286 14.964 12.027 1.00 65.31 241 SER A CA 1
ATOM 1908 C C . SER A 1 241 ? 19.087 13.735 11.123 1.00 65.31 241 SER A C 1
ATOM 1910 O O . SER A 1 241 ? 18.261 12.856 11.383 1.00 65.31 241 SER A O 1
ATOM 1912 N N . PHE A 1 242 ? 19.848 13.617 10.030 1.00 62.28 242 PHE A N 1
ATOM 1913 C CA . PHE A 1 242 ? 19.783 12.414 9.185 1.00 62.28 242 PHE A CA 1
ATOM 1914 C C . PHE A 1 242 ? 20.046 11.113 9.968 1.00 62.28 242 PHE A C 1
ATOM 1916 O O . PHE A 1 242 ? 19.466 10.076 9.627 1.00 62.28 242 PHE A O 1
ATOM 1923 N N . ALA A 1 243 ? 20.898 11.165 10.998 1.00 63.66 243 ALA A N 1
ATOM 1924 C CA . ALA A 1 243 ? 21.173 10.038 11.884 1.00 63.66 243 ALA A CA 1
ATOM 1925 C C . ALA A 1 243 ? 19.937 9.687 12.725 1.00 63.66 243 ALA A C 1
ATOM 1927 O O . ALA A 1 243 ? 19.482 8.541 12.704 1.00 63.66 243 ALA A O 1
ATOM 1928 N N . ASP A 1 244 ? 19.312 10.692 13.331 1.00 73.75 244 ASP A N 1
ATOM 1929 C CA . ASP A 1 244 ? 18.101 10.530 14.139 1.00 73.75 244 ASP A CA 1
ATOM 1930 C C . ASP A 1 244 ? 16.922 10.024 13.299 1.00 73.75 244 ASP A C 1
ATOM 1932 O O . ASP A 1 244 ? 16.172 9.147 13.721 1.00 73.75 244 ASP A O 1
ATOM 1936 N N . ARG A 1 245 ? 16.805 10.474 12.042 1.00 73.69 245 ARG A N 1
ATOM 1937 C CA . ARG A 1 245 ? 15.826 9.938 11.082 1.00 73.69 245 ARG A CA 1
ATOM 1938 C C . ARG A 1 245 ? 16.056 8.460 10.788 1.00 73.69 245 ARG A C 1
ATOM 1940 O O . ARG A 1 245 ? 15.091 7.729 10.570 1.00 73.69 245 ARG A O 1
ATOM 1947 N N . ARG A 1 246 ? 17.309 7.998 10.730 1.00 76.38 246 ARG A N 1
ATOM 1948 C CA . ARG A 1 246 ? 17.615 6.577 10.508 1.00 76.38 246 ARG A CA 1
ATOM 1949 C C . ARG A 1 246 ? 17.203 5.743 11.718 1.00 76.38 246 ARG A C 1
ATOM 1951 O O . ARG A 1 246 ? 16.593 4.696 11.520 1.00 76.38 246 ARG A O 1
ATOM 1958 N N . GLN A 1 247 ? 17.476 6.226 12.926 1.00 80.88 247 GLN A N 1
ATOM 1959 C CA . GLN A 1 247 ? 17.081 5.560 14.166 1.00 80.88 247 GLN A CA 1
ATOM 1960 C C . GLN A 1 247 ? 15.559 5.546 14.343 1.00 80.88 247 GLN A C 1
ATOM 1962 O O . GLN A 1 247 ? 14.975 4.482 14.537 1.00 80.88 247 GLN A O 1
ATOM 1967 N N . ALA A 1 248 ? 14.892 6.689 14.171 1.00 82.81 248 ALA A N 1
ATOM 1968 C CA . ALA A 1 248 ? 13.435 6.794 14.227 1.00 82.81 248 ALA A CA 1
ATOM 1969 C C . ALA A 1 248 ? 12.759 5.830 13.238 1.00 82.81 248 ALA A C 1
ATOM 1971 O O . ALA A 1 248 ? 11.717 5.245 13.531 1.00 82.81 248 ALA A O 1
ATOM 1972 N N . ARG A 1 249 ? 13.383 5.570 12.077 1.00 80.81 249 ARG A N 1
ATOM 1973 C CA . ARG A 1 249 ? 12.841 4.631 11.088 1.00 80.81 249 ARG A CA 1
ATOM 1974 C C . ARG A 1 249 ? 12.790 3.173 11.559 1.00 80.81 249 ARG A C 1
ATOM 1976 O O . ARG A 1 249 ? 12.002 2.415 10.988 1.00 80.81 249 ARG A O 1
ATOM 1983 N N . SER A 1 250 ? 13.594 2.760 12.530 1.00 84.62 250 SER A N 1
ATOM 1984 C CA . SER A 1 250 ? 13.587 1.383 13.045 1.00 84.62 250 SER A CA 1
ATOM 1985 C C . SER A 1 250 ? 12.712 1.191 14.282 1.00 84.62 250 SER A C 1
ATOM 1987 O O . SER A 1 250 ? 12.510 0.053 14.689 1.00 84.62 250 SER A O 1
ATOM 1989 N N . VAL A 1 251 ? 12.182 2.268 14.868 1.00 90.44 251 VAL A N 1
ATOM 1990 C CA . VAL A 1 251 ? 11.414 2.202 16.118 1.00 90.44 251 VAL A CA 1
ATOM 1991 C C . VAL A 1 251 ? 10.069 1.516 15.896 1.00 90.44 251 VAL A C 1
ATOM 1993 O O . VAL A 1 251 ? 9.300 1.918 15.023 1.00 90.44 251 VAL A O 1
ATOM 1996 N N . ASN A 1 252 ? 9.800 0.489 16.703 1.00 94.12 252 ASN A N 1
ATOM 1997 C CA . ASN A 1 252 ? 8.514 -0.198 16.778 1.00 94.12 252 ASN A CA 1
ATOM 1998 C C . ASN A 1 252 ? 7.409 0.723 17.312 1.00 94.12 252 ASN A C 1
ATOM 2000 O O . ASN A 1 252 ? 7.667 1.632 18.093 1.00 94.12 252 ASN A O 1
ATOM 2004 N N . LEU A 1 253 ? 6.170 0.470 16.899 1.00 94.88 253 LEU A N 1
ATOM 2005 C CA . LEU A 1 253 ? 5.013 1.297 17.236 1.00 94.88 253 LEU A CA 1
ATOM 2006 C C . LEU A 1 253 ? 4.104 0.563 18.218 1.00 94.88 253 LEU A C 1
ATOM 2008 O O . LEU A 1 253 ? 3.893 -0.639 18.076 1.00 94.88 253 LEU A O 1
ATOM 2012 N N . CYS A 1 254 ? 3.532 1.295 19.169 1.00 95.81 254 CYS A N 1
ATOM 2013 C CA . CYS A 1 254 ? 2.582 0.766 20.146 1.00 95.81 254 CYS A CA 1
ATOM 2014 C C . CYS A 1 254 ? 1.428 1.768 20.353 1.00 95.81 254 CYS A C 1
ATOM 2016 O O . CYS A 1 254 ? 1.370 2.421 21.394 1.00 95.81 254 CYS A O 1
ATOM 2018 N N . PRO A 1 255 ? 0.557 1.988 19.347 1.00 95.56 255 PRO A N 1
ATOM 2019 C CA . PRO A 1 255 ? -0.566 2.913 19.490 1.00 95.56 255 PRO A CA 1
ATOM 2020 C C . PRO A 1 255 ? -1.546 2.405 20.554 1.00 95.56 255 PRO A C 1
ATOM 2022 O O . PRO A 1 255 ? -1.789 1.200 20.655 1.00 95.56 255 PRO A O 1
ATOM 2025 N N . SER A 1 256 ? -2.131 3.304 21.346 1.00 95.44 256 SER A N 1
ATOM 2026 C CA . SER A 1 256 ? -3.110 2.902 22.359 1.00 95.44 256 SER A CA 1
ATOM 2027 C C . SER A 1 256 ? -4.431 2.455 21.709 1.00 95.44 256 SER A C 1
ATOM 2029 O O . SER A 1 256 ? -4.815 2.986 20.660 1.00 95.44 256 SER A O 1
ATOM 2031 N N . PRO A 1 257 ? -5.181 1.520 22.324 1.00 96.00 257 PRO A N 1
ATOM 2032 C CA . PRO A 1 257 ? -6.482 1.118 21.795 1.00 96.00 257 PRO A CA 1
ATOM 2033 C C . PRO A 1 257 ? -7.494 2.267 21.706 1.00 96.00 257 PRO A C 1
ATOM 2035 O O . PRO A 1 257 ? -8.281 2.299 20.767 1.00 96.00 257 PRO A O 1
ATOM 2038 N N . SER A 1 258 ? -7.450 3.235 22.630 1.00 95.50 258 SER A N 1
ATOM 2039 C CA . SER A 1 258 ? -8.325 4.416 22.601 1.00 95.50 258 SER A CA 1
ATOM 2040 C C . SER A 1 258 ? -8.030 5.333 21.414 1.00 95.50 258 SER A C 1
ATOM 2042 O O . SER A 1 258 ? -8.953 5.763 20.728 1.00 95.50 258 SER A O 1
ATOM 2044 N N . MET A 1 259 ? -6.750 5.581 21.122 1.00 94.44 259 MET A N 1
ATOM 2045 C CA . MET A 1 259 ? -6.333 6.354 19.951 1.00 94.44 259 MET A CA 1
ATOM 2046 C C . MET A 1 259 ? -6.761 5.659 18.656 1.00 94.44 259 MET A C 1
ATOM 2048 O O . MET A 1 259 ? -7.305 6.301 17.760 1.00 94.44 259 MET A O 1
ATOM 2052 N N . MET A 1 260 ? -6.560 4.339 18.576 1.00 96.69 260 MET A N 1
ATOM 2053 C CA . MET A 1 260 ? -6.993 3.545 17.425 1.00 96.69 260 MET A CA 1
ATOM 2054 C C . MET A 1 260 ? -8.513 3.551 17.257 1.00 96.69 260 MET A C 1
ATOM 2056 O O . MET A 1 260 ? -8.992 3.707 16.141 1.00 96.69 260 MET A O 1
ATOM 2060 N N . ALA A 1 261 ? -9.275 3.421 18.342 1.00 97.06 261 ALA A N 1
ATOM 2061 C CA . ALA A 1 261 ? -10.731 3.499 18.300 1.00 97.06 261 ALA A CA 1
ATOM 2062 C C . ALA A 1 261 ? -11.223 4.864 17.802 1.00 97.06 261 ALA A C 1
ATOM 2064 O O . ALA A 1 261 ? -12.100 4.908 16.946 1.00 97.06 261 ALA A O 1
ATOM 2065 N N . SER A 1 262 ? -10.624 5.961 18.282 1.00 96.25 262 SER A N 1
ATOM 2066 C CA . SER A 1 262 ? -10.985 7.320 17.859 1.00 96.25 262 SER A CA 1
ATOM 2067 C C . SER A 1 262 ? -10.852 7.490 16.345 1.00 96.25 262 SER A C 1
ATOM 2069 O O . SER A 1 262 ? -11.827 7.828 15.678 1.00 96.25 262 SER A O 1
ATOM 2071 N N . ILE A 1 263 ? -9.675 7.181 15.783 1.00 96.62 263 ILE A N 1
ATOM 2072 C CA . ILE A 1 263 ? -9.462 7.334 14.337 1.00 96.62 263 ILE A CA 1
ATOM 2073 C C . ILE A 1 263 ? -10.321 6.354 13.529 1.00 96.62 263 ILE A C 1
ATOM 2075 O O . ILE A 1 263 ? -10.852 6.715 12.485 1.00 96.62 263 ILE A O 1
ATOM 2079 N N . LEU A 1 264 ? -10.499 5.112 13.990 1.00 97.50 264 LEU A N 1
ATOM 2080 C CA . LEU A 1 264 ? -11.315 4.137 13.265 1.00 97.50 264 LEU A CA 1
ATOM 2081 C C . LEU A 1 264 ? -12.799 4.510 13.266 1.00 97.50 264 LEU A C 1
ATOM 2083 O O . LEU A 1 264 ? -13.468 4.221 12.276 1.00 97.50 264 LEU A O 1
ATOM 2087 N N . GLY A 1 265 ? -13.294 5.180 14.309 1.00 97.94 265 GLY A N 1
ATOM 2088 C CA . GLY A 1 265 ? -14.636 5.758 14.331 1.00 97.94 265 GLY A CA 1
ATOM 2089 C C . GLY A 1 265 ? -14.825 6.794 13.228 1.00 97.94 265 GLY A C 1
ATOM 2090 O O . GLY A 1 265 ? -15.672 6.606 12.355 1.00 97.94 265 GLY A O 1
ATOM 2091 N N . GLU A 1 266 ? -13.958 7.809 13.188 1.00 97.56 266 GLU A N 1
ATOM 2092 C CA . GLU A 1 266 ? -13.995 8.868 12.167 1.00 97.56 266 GLU A CA 1
ATOM 2093 C C . GLU A 1 266 ? -13.933 8.306 10.737 1.00 97.56 266 GLU A C 1
ATOM 2095 O O . GLU A 1 266 ? -14.682 8.716 9.845 1.00 97.56 266 GLU A O 1
ATOM 2100 N N . LEU A 1 267 ? -13.056 7.327 10.501 1.00 97.12 267 LEU A N 1
ATOM 2101 C CA . LEU A 1 267 ? -12.899 6.724 9.178 1.00 97.12 267 LEU A CA 1
ATOM 2102 C C . LEU A 1 267 ? -14.054 5.799 8.810 1.00 97.12 267 LEU A C 1
ATOM 2104 O O . LEU A 1 267 ? -14.420 5.738 7.638 1.00 97.12 267 LEU A O 1
ATOM 2108 N N . SER A 1 268 ? -14.652 5.111 9.784 1.00 97.31 268 SER A N 1
ATOM 2109 C CA . SER A 1 268 ? -15.839 4.283 9.554 1.00 97.31 268 SER A CA 1
ATOM 2110 C C . SER A 1 268 ? -17.050 5.131 9.187 1.00 97.31 268 SER A C 1
ATOM 2112 O O . SER A 1 268 ? -17.807 4.752 8.293 1.00 97.31 268 SER A O 1
ATOM 2114 N N . ASP A 1 269 ? -17.207 6.296 9.813 1.00 97.25 269 ASP A N 1
ATOM 2115 C CA . ASP A 1 269 ? -18.246 7.256 9.444 1.00 97.25 269 ASP A CA 1
ATOM 2116 C C . ASP A 1 269 ? -17.970 7.848 8.054 1.00 97.25 269 ASP A C 1
ATOM 2118 O O . ASP A 1 269 ? -18.838 7.816 7.184 1.00 97.25 269 ASP A O 1
ATOM 2122 N N . SER A 1 270 ? -16.725 8.249 7.778 1.00 96.31 270 SER A N 1
ATOM 2123 C CA . SER A 1 270 ? -16.291 8.725 6.453 1.00 96.31 270 SER A CA 1
ATOM 2124 C C . SER A 1 270 ? -16.470 7.684 5.335 1.00 96.31 270 SER A C 1
ATOM 2126 O O . SER A 1 270 ? -16.727 8.038 4.178 1.00 96.31 270 SER A O 1
ATOM 2128 N N . TRP A 1 271 ? -16.300 6.399 5.659 1.00 96.19 271 TRP A N 1
ATOM 2129 C CA . TRP A 1 271 ? -16.565 5.266 4.772 1.00 96.19 271 TRP A CA 1
ATOM 2130 C C . TRP A 1 271 ? -18.064 5.106 4.510 1.00 96.19 271 TRP A C 1
ATOM 2132 O O . TRP A 1 271 ? -18.459 4.945 3.356 1.00 96.19 271 TRP A O 1
ATOM 2142 N N . ARG A 1 272 ? -18.896 5.212 5.556 1.00 95.75 272 ARG A N 1
ATOM 2143 C CA . ARG A 1 272 ? -20.357 5.103 5.458 1.00 95.75 272 ARG A CA 1
ATOM 2144 C C . ARG A 1 272 ? -20.936 6.206 4.578 1.00 95.75 272 ARG A C 1
ATOM 2146 O O . ARG A 1 272 ? -21.621 5.884 3.616 1.00 95.75 272 ARG A O 1
ATOM 2153 N N . THR A 1 273 ? -20.565 7.464 4.821 1.00 95.69 273 THR A N 1
ATOM 2154 C CA . THR A 1 273 ? -21.007 8.609 4.005 1.00 95.69 273 THR A CA 1
ATOM 2155 C C . THR A 1 273 ? -20.642 8.427 2.530 1.00 95.69 273 THR A C 1
ATOM 2157 O O . THR A 1 273 ? -21.490 8.572 1.658 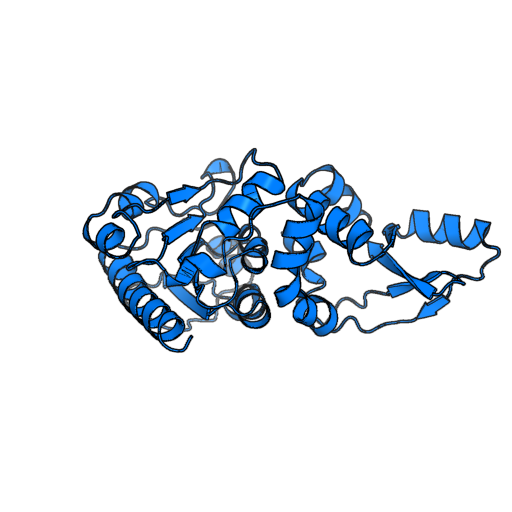1.00 95.69 273 THR A O 1
ATOM 2160 N N . CYS A 1 274 ? -19.412 7.992 2.230 1.00 94.62 274 CYS A N 1
ATOM 2161 C CA . CYS A 1 274 ? -19.000 7.701 0.849 1.00 94.62 274 CYS A CA 1
ATOM 2162 C C . CYS A 1 274 ? -19.852 6.609 0.177 1.00 94.62 274 CYS A C 1
ATOM 2164 O O . CYS A 1 274 ? -20.059 6.624 -1.038 1.00 94.62 274 CYS A O 1
ATOM 2166 N N . CYS A 1 275 ? -20.316 5.633 0.958 1.00 93.56 275 CYS A N 1
ATOM 2167 C CA . CYS A 1 275 ? -21.163 4.554 0.475 1.00 93.56 275 CYS A CA 1
ATOM 2168 C C . CYS A 1 275 ? -22.640 4.944 0.316 1.00 93.56 275 CYS A C 1
ATOM 2170 O O . CYS A 1 275 ? -23.343 4.245 -0.408 1.00 93.56 275 CYS A O 1
ATOM 2172 N N . GLU A 1 276 ? -23.095 6.021 0.957 1.00 92.75 276 GLU A N 1
ATOM 2173 C CA . GLU A 1 276 ? -24.447 6.581 0.811 1.00 92.75 276 GLU A CA 1
ATOM 2174 C C . GLU A 1 276 ? -24.554 7.524 -0.398 1.00 92.75 276 GLU A C 1
ATOM 2176 O O . GLU A 1 276 ? -25.588 7.568 -1.054 1.00 92.75 276 GLU A O 1
ATOM 2181 N N . GLU A 1 277 ? -23.469 8.212 -0.763 1.00 87.81 277 GLU A N 1
ATOM 2182 C CA . GLU A 1 277 ? -23.356 9.068 -1.961 1.00 87.81 277 GLU A CA 1
ATOM 2183 C C . GLU A 1 277 ? -23.231 8.263 -3.280 1.00 87.81 277 GLU A C 1
ATOM 2185 O O . GLU A 1 277 ? -22.637 8.722 -4.266 1.00 87.81 277 GLU A O 1
ATOM 2190 N N . LYS A 1 278 ? -23.699 7.011 -3.293 1.00 66.62 278 LYS A N 1
ATOM 2191 C CA . LYS A 1 278 ? -23.498 6.044 -4.377 1.00 66.62 278 LYS A CA 1
ATOM 2192 C C . LYS A 1 278 ? -24.707 5.889 -5.275 1.00 66.62 278 LYS A C 1
ATOM 2194 O O . LYS A 1 278 ? -24.453 5.892 -6.501 1.00 66.62 278 LYS A O 1
#

Radius of gyration: 20.01 Å; Cα contacts (8 Å, |Δi|>4): 476; chains: 1; bounding box: 47×34×60 Å

Mean predicted aligned error: 7.22 Å

Foldseek 3Di:
DLLCVLLVLQDDQPDQWWWKADPVRQTEGEDEVVLVVVCVVPLQSVLLVLLCCPVVVYHYDYPVRVVVVCVVVVNRIDTDRDSSPSVVVLLCLLVSLVSSCVSVVNDQCLVVQLVAPAWAAEEEAEDLVVFAGQPCRVVLQPDQLNLVRHDVSGYYYDYCVPPGNVRLLNVQCRGQEYEYEDDSSLLSLSNHNAQQREYEYEFEPADDDQCSSVSSNVSSNYHYDYDYPDDDDPDDDDDDDPVVNVVSRRDYHHDDSVVSSVVSVVSRVSSNVSSVVD

Solvent-accessible surface area (backbone atoms only — not comparable to full-atom values): 15076 Å² total; per-residue (Å²): 130,60,68,52,54,74,55,31,51,41,69,50,90,79,65,91,51,47,44,28,28,46,85,86,62,46,44,29,47,64,39,53,70,66,53,54,59,41,39,81,73,31,51,54,55,37,46,56,48,49,38,38,37,70,76,64,54,31,45,76,32,42,65,64,56,47,54,53,51,28,57,78,58,74,59,60,55,47,76,46,82,41,80,63,45,25,58,68,52,32,70,40,23,53,44,46,33,55,49,47,24,63,74,68,71,44,87,82,58,60,82,56,57,61,75,48,98,39,48,33,32,29,36,52,42,45,54,71,94,77,42,50,20,52,79,47,51,71,57,44,38,66,33,62,75,45,11,71,48,17,37,92,54,40,37,49,77,46,64,61,86,90,52,52,34,66,59,54,44,50,52,29,49,65,29,32,35,39,37,29,62,70,52,70,78,56,65,50,53,28,32,24,36,41,85,53,16,36,41,38,38,38,25,41,51,60,41,78,69,64,66,60,63,36,48,50,24,44,48,15,50,22,47,65,48,71,48,55,56,50,94,89,46,100,64,89,72,84,86,57,55,76,66,48,36,55,55,26,64,56,48,65,40,71,81,53,60,67,61,52,27,54,55,45,48,58,49,46,51,56,27,50,54,53,44,69,79,106

Secondary structure (DSSP, 8-state):
--HHHHGGGTT-TTS-PPEEE-TT--EEEEE-HHHHHHHTT-HHHHHHHHHHHHHS--EEEEHHHHHHHHHHTTT--EEE-----THHHHHHHHHHHHHHHHHTT----GGGGGGSSSPPEEEEE--GGGS--BTTHHHHHH-HHHHTTSGGG-EEEEE-TT--HHHHHHHHHH-SEEEEESSGGGGGGGGS-TTT-EEEEEEETT---THHHHHHHHHTT-EEEEEEESSS---------HHHHHHHTT--B---HHHHHHHHHHHHHHHHHHHH--

Sequence (278 aa):
MLTLQAIGIIQYPKTTKRLCTYPDNRPILLVSGQVEKNLKRNPFLAGIFQVFQSQLKLDVLSKKEYTERKRDEGGQMKSQPIEISGGYILNQATQLNHLTANEFQLQNNSDRTCLRKKPRIGILNRRISAGRSIINADLLARTPVVQDFSHNNSVSVQYFEGLDFVEQVSFFRSIDILVASHGAQLTGVAFMNARCSHLVELFPKGYAIPDFFGSLAINSGKKYSYLYMSENSFGTEQSVSFADRRQARSVNLCPSPSMMASILGELSDSWRTCCEEK

pLDDT: mean 83.54, std 17.54, range [29.44, 98.69]